Protein AF-A0A7K4C754-F1 (afdb_monomer_lite)

Structure (mmCIF, N/CA/C/O backbone):
data_AF-A0A7K4C754-F1
#
_entry.id   AF-A0A7K4C754-F1
#
loop_
_atom_site.group_PDB
_atom_site.id
_atom_site.type_symbol
_atom_site.label_atom_id
_atom_site.label_alt_id
_atom_site.label_comp_id
_atom_site.label_asym_id
_atom_site.label_entity_id
_atom_site.label_seq_id
_atom_site.pdbx_PDB_ins_code
_atom_site.Cartn_x
_atom_site.Cartn_y
_atom_site.Cartn_z
_atom_site.occupancy
_atom_site.B_iso_or_equiv
_atom_site.auth_seq_id
_atom_site.auth_comp_id
_atom_site.auth_asym_id
_atom_site.auth_atom_id
_atom_site.pdbx_PDB_model_num
ATOM 1 N N . MET A 1 1 ? -71.869 -34.521 64.473 1.00 55.03 1 MET A N 1
ATOM 2 C CA . MET A 1 1 ? -71.082 -33.374 65.001 1.00 55.03 1 MET A CA 1
ATOM 3 C C . MET A 1 1 ? -69.551 -33.521 64.913 1.00 55.03 1 MET A C 1
ATOM 5 O O . MET A 1 1 ? -68.883 -32.498 64.989 1.00 55.03 1 MET A O 1
ATOM 9 N N . SER A 1 2 ? -68.954 -34.712 64.723 1.00 57.62 2 SER A N 1
ATOM 10 C CA . SER A 1 2 ? -67.478 -34.865 64.730 1.00 57.62 2 SER A CA 1
ATOM 11 C C . SER A 1 2 ? -66.763 -34.475 63.423 1.00 57.62 2 SER A C 1
ATOM 13 O O . SER A 1 2 ? -65.647 -33.967 63.480 1.00 57.62 2 SER A O 1
ATOM 15 N N . LYS A 1 3 ? -67.397 -34.639 62.249 1.00 53.50 3 LYS A N 1
ATOM 16 C CA . LYS A 1 3 ? -66.796 -34.276 60.947 1.00 53.50 3 LYS A CA 1
ATOM 17 C C . LYS A 1 3 ? -66.689 -32.757 60.724 1.00 53.50 3 LYS A C 1
ATOM 19 O O . LYS A 1 3 ? -65.664 -32.298 60.233 1.00 53.50 3 LYS A O 1
ATOM 24 N N . LEU A 1 4 ? -67.678 -31.976 61.177 1.00 52.56 4 LEU A N 1
ATOM 25 C CA . LEU A 1 4 ? -67.656 -30.506 61.071 1.00 52.56 4 LEU A CA 1
ATOM 26 C C . LEU A 1 4 ? -66.527 -29.871 61.904 1.00 52.56 4 LEU A C 1
ATOM 28 O O . LEU A 1 4 ? -65.855 -28.965 61.428 1.00 52.56 4 LEU A O 1
ATOM 32 N N . LYS A 1 5 ? -66.262 -30.390 63.114 1.00 55.06 5 LYS A N 1
ATOM 33 C CA . LYS A 1 5 ? -65.178 -29.899 63.990 1.00 55.06 5 LYS A CA 1
ATOM 34 C C . LYS A 1 5 ? -63.772 -30.184 63.446 1.00 55.06 5 LYS A C 1
ATOM 36 O O . LYS A 1 5 ? -62.825 -29.497 63.819 1.00 55.06 5 LYS A O 1
ATOM 41 N N . LYS A 1 6 ? -63.622 -31.215 62.607 1.00 56.03 6 LYS A N 1
ATOM 42 C CA . LYS A 1 6 ? -62.335 -31.572 61.993 1.00 56.03 6 LYS A CA 1
ATOM 43 C C . LYS A 1 6 ? -62.032 -30.652 60.807 1.00 56.03 6 LYS A C 1
ATOM 45 O O . LYS A 1 6 ? -60.929 -30.128 60.735 1.00 56.03 6 LYS A O 1
ATOM 50 N N . ALA A 1 7 ? -63.036 -30.374 59.970 1.00 56.91 7 ALA A N 1
ATOM 51 C CA . ALA A 1 7 ? -62.920 -29.450 58.840 1.00 56.91 7 ALA A CA 1
ATOM 52 C C . ALA A 1 7 ? -62.602 -28.009 59.280 1.00 56.91 7 ALA A C 1
ATOM 54 O O . ALA A 1 7 ? -61.720 -27.375 58.710 1.00 56.91 7 ALA A O 1
ATOM 55 N N . THR A 1 8 ? -63.242 -27.511 60.345 1.00 57.38 8 THR A N 1
ATOM 56 C CA . THR A 1 8 ? -62.970 -26.158 60.863 1.00 57.38 8 THR A CA 1
ATOM 57 C C . THR A 1 8 ? -61.578 -26.021 61.479 1.00 57.38 8 THR A C 1
ATOM 59 O O . THR A 1 8 ? -60.946 -24.982 61.318 1.00 57.38 8 THR A O 1
ATOM 62 N N . LYS A 1 9 ? -61.050 -27.077 62.117 1.00 60.53 9 LYS A N 1
ATOM 63 C CA . LYS A 1 9 ? -59.659 -27.104 62.599 1.00 60.53 9 LYS A CA 1
ATOM 64 C C . LYS A 1 9 ? -58.649 -27.081 61.453 1.00 60.53 9 LYS A C 1
ATOM 66 O O . LYS A 1 9 ? -57.662 -26.364 61.548 1.00 60.53 9 LYS A O 1
ATOM 71 N N . THR A 1 10 ? -58.884 -27.838 60.383 1.00 67.94 10 THR A N 1
ATOM 72 C CA . THR A 1 10 ? -57.980 -27.865 59.223 1.00 67.94 10 THR A CA 1
ATOM 73 C C . THR A 1 10 ? -57.952 -26.517 58.500 1.00 67.94 10 THR A C 1
ATOM 75 O O . THR A 1 10 ? -56.875 -26.029 58.180 1.00 67.94 10 THR A O 1
ATOM 78 N N . ILE A 1 11 ? -59.109 -25.870 58.329 1.00 68.19 11 ILE A N 1
ATOM 79 C CA . ILE A 1 11 ? -59.207 -24.525 57.740 1.00 68.19 11 ILE A CA 1
ATOM 80 C C . ILE A 1 11 ? -58.485 -23.486 58.612 1.00 68.19 11 ILE A C 1
ATOM 82 O O . ILE A 1 11 ? -57.731 -22.670 58.093 1.00 68.19 11 ILE A O 1
ATOM 86 N N . PHE A 1 12 ? -58.642 -23.553 59.938 1.00 75.25 12 PHE A N 1
ATOM 87 C CA . PHE A 1 12 ? -57.949 -22.656 60.866 1.00 75.25 12 PHE A CA 1
ATOM 88 C C . PHE A 1 12 ? -56.419 -22.779 60.778 1.00 75.25 12 PHE A C 1
ATOM 90 O O . PHE A 1 12 ? -55.727 -21.766 60.748 1.00 75.25 12 PHE A O 1
ATOM 97 N N . TRP A 1 13 ? -55.884 -24.000 60.674 1.00 73.25 13 TRP A N 1
ATOM 98 C CA . TRP A 1 13 ? -54.442 -24.216 60.504 1.00 73.25 13 TRP A CA 1
ATOM 99 C C . TRP A 1 13 ? -53.917 -23.718 59.154 1.00 73.25 13 TRP A C 1
ATOM 101 O O . TRP A 1 13 ? -52.816 -23.183 59.107 1.00 73.25 13 TRP A O 1
ATOM 111 N N . ILE A 1 14 ? -54.705 -23.823 58.080 1.00 76.19 14 ILE A N 1
ATOM 112 C CA . ILE A 1 14 ? -54.337 -23.263 56.771 1.00 76.19 14 ILE A CA 1
ATOM 113 C C . ILE A 1 14 ? -54.244 -21.734 56.851 1.00 76.19 14 ILE A C 1
ATOM 115 O O . ILE A 1 14 ? -53.234 -21.169 56.442 1.00 76.19 14 ILE A O 1
ATOM 119 N N . PHE A 1 15 ? -55.236 -21.062 57.444 1.00 75.31 15 PHE A N 1
ATOM 120 C CA . PHE A 1 15 ? -55.184 -19.607 57.632 1.00 75.31 15 PHE A CA 1
ATOM 121 C C . PHE A 1 15 ? -54.065 -19.170 58.586 1.00 75.31 15 PHE A C 1
ATOM 123 O O . PHE A 1 15 ? -53.442 -18.140 58.347 1.00 75.31 15 PHE A O 1
ATOM 130 N N . ALA A 1 16 ? -53.759 -19.958 59.621 1.00 77.75 16 ALA A N 1
ATOM 131 C CA . ALA A 1 16 ? -52.632 -19.689 60.513 1.00 77.75 16 ALA A CA 1
ATOM 132 C C . ALA A 1 16 ? -51.279 -19.813 59.790 1.00 77.75 16 ALA A C 1
ATOM 134 O O . ALA A 1 16 ? -50.416 -18.961 59.971 1.00 77.75 16 ALA A O 1
ATOM 135 N N . ILE A 1 17 ? -51.102 -20.823 58.931 1.00 81.12 17 ILE A N 1
ATOM 136 C CA . ILE A 1 17 ? -49.882 -20.999 58.127 1.00 81.12 17 ILE A CA 1
ATOM 137 C C . ILE A 1 17 ? -49.744 -19.879 57.091 1.00 81.12 17 ILE A C 1
ATOM 139 O O . ILE A 1 17 ? -48.662 -19.316 56.956 1.00 81.12 17 ILE A O 1
ATOM 143 N N . ILE A 1 18 ? -50.832 -19.508 56.406 1.00 80.81 18 ILE A N 1
ATOM 144 C CA . ILE A 1 18 ? -50.838 -18.374 55.467 1.00 80.81 18 ILE A CA 1
ATOM 145 C C . ILE A 1 18 ? -50.506 -17.071 56.204 1.00 80.81 18 ILE A C 1
ATOM 147 O O . ILE A 1 18 ? -49.701 -16.289 55.713 1.00 80.81 18 ILE A O 1
ATOM 151 N N . GLY A 1 19 ? -51.064 -16.859 57.399 1.00 80.62 19 GLY A N 1
ATOM 152 C CA . GLY A 1 19 ? -50.760 -15.696 58.233 1.00 80.62 19 GLY A CA 1
ATOM 153 C C . GLY A 1 19 ? -49.299 -15.647 58.684 1.00 80.62 19 GLY A C 1
ATOM 154 O O . GLY A 1 19 ? -48.695 -14.581 58.648 1.00 80.62 19 GLY A O 1
ATOM 155 N N . ILE A 1 20 ? -48.706 -16.789 59.047 1.00 83.38 20 ILE A N 1
ATOM 156 C CA . ILE A 1 20 ? -47.282 -16.890 59.408 1.00 83.38 20 ILE A CA 1
ATOM 157 C C . ILE A 1 20 ? -46.388 -16.641 58.191 1.00 83.38 20 ILE A C 1
ATOM 159 O O . ILE A 1 20 ? -45.423 -15.896 58.304 1.00 83.38 20 ILE A O 1
ATOM 163 N N . LEU A 1 21 ? -46.708 -17.213 57.027 1.00 78.94 21 LEU A N 1
ATOM 164 C CA . LEU A 1 21 ? -45.958 -16.976 55.790 1.00 78.94 21 LEU A CA 1
ATOM 165 C C . LEU A 1 21 ? -46.051 -15.513 55.347 1.00 78.94 21 LEU A C 1
ATOM 167 O O . LEU A 1 21 ? -45.039 -14.926 54.980 1.00 78.94 21 LEU A O 1
ATOM 171 N N . PHE A 1 22 ? -47.234 -14.905 55.443 1.00 76.75 22 PHE A N 1
ATOM 172 C CA . PHE A 1 22 ? -47.427 -13.487 55.150 1.00 76.75 22 PHE A CA 1
ATOM 173 C C . PHE A 1 22 ? -46.664 -12.602 56.141 1.00 76.75 22 PHE A C 1
ATOM 175 O O . PHE A 1 22 ? -46.003 -11.656 55.732 1.00 76.75 22 PHE A O 1
ATOM 182 N N . PHE A 1 23 ? -46.683 -12.934 57.433 1.00 78.62 23 PHE A N 1
ATOM 183 C CA . PHE A 1 23 ? -45.916 -12.215 58.448 1.00 78.62 23 PHE A CA 1
ATOM 184 C C . PHE A 1 23 ? -44.405 -12.360 58.233 1.00 78.62 23 PHE A C 1
ATOM 186 O O . PHE A 1 23 ? -43.701 -11.363 58.285 1.00 78.62 23 PHE A O 1
ATOM 193 N N . LEU A 1 24 ? -43.903 -13.559 57.922 1.00 75.69 24 LEU A N 1
ATOM 194 C CA . LEU A 1 24 ? -42.493 -13.784 57.590 1.00 75.69 24 LEU A CA 1
ATOM 195 C C . LEU A 1 24 ? -42.078 -13.043 56.316 1.00 75.69 24 LEU A C 1
ATOM 197 O O . LEU A 1 24 ? -40.981 -12.502 56.274 1.00 75.69 24 LEU A O 1
ATOM 201 N N . MET A 1 25 ? -42.954 -12.965 55.313 1.00 68.56 25 MET A N 1
ATOM 202 C CA . MET A 1 25 ? -42.730 -12.179 54.101 1.00 68.56 25 MET A CA 1
ATOM 203 C C . MET A 1 25 ? -42.680 -10.676 54.414 1.00 68.56 25 MET A C 1
ATOM 205 O O . MET A 1 25 ? -41.740 -10.003 54.013 1.00 68.56 25 MET A O 1
ATOM 209 N N . VAL A 1 26 ? -43.636 -10.149 55.184 1.00 69.50 26 VAL A N 1
ATOM 210 C CA . VAL A 1 26 ? -43.648 -8.737 55.615 1.00 69.50 26 VAL A CA 1
ATOM 211 C C . VAL A 1 26 ? -42.426 -8.408 56.475 1.00 69.50 26 VAL A C 1
ATOM 213 O O . VAL A 1 26 ? -41.828 -7.354 56.306 1.00 69.50 26 VAL A O 1
ATOM 216 N N . VAL A 1 27 ? -42.022 -9.316 57.364 1.00 67.62 27 VAL A N 1
ATOM 217 C CA . VAL A 1 27 ? -40.820 -9.177 58.194 1.00 67.62 27 VAL A CA 1
ATOM 218 C C . VAL A 1 27 ? -39.551 -9.254 57.341 1.00 67.62 27 VAL A C 1
ATOM 220 O O . VAL A 1 27 ? -38.641 -8.470 57.569 1.00 67.62 27 VAL A O 1
ATOM 223 N N . TYR A 1 28 ? -39.494 -10.114 56.323 1.00 64.88 28 TYR A N 1
ATOM 224 C CA . TYR A 1 28 ? -38.389 -10.160 55.361 1.00 64.88 28 TYR A CA 1
ATOM 225 C C . TYR A 1 28 ? -38.248 -8.829 54.603 1.00 64.88 28 TYR A C 1
ATOM 227 O O . TYR A 1 28 ? -37.175 -8.239 54.634 1.00 64.88 28 TYR A O 1
ATOM 235 N N . PHE A 1 29 ? -39.339 -8.294 54.042 1.00 55.69 29 PHE A N 1
ATOM 236 C CA . PHE A 1 29 ? -39.341 -6.986 53.365 1.00 55.69 29 PHE A CA 1
ATOM 237 C C . PHE A 1 29 ? -39.112 -5.790 54.310 1.00 55.69 29 PHE A C 1
ATOM 239 O O . PHE A 1 29 ? -38.686 -4.730 53.863 1.00 55.69 29 PHE A O 1
ATOM 246 N N . ALA A 1 30 ? -39.392 -5.930 55.610 1.00 56.12 30 ALA A N 1
ATOM 247 C CA . ALA A 1 30 ? -39.142 -4.889 56.610 1.00 56.12 30 ALA A CA 1
ATOM 248 C C . ALA A 1 30 ? -37.718 -4.928 57.198 1.00 56.12 30 ALA A C 1
ATOM 250 O O . ALA A 1 30 ? -37.241 -3.907 57.688 1.00 56.12 30 ALA A O 1
ATOM 251 N N . ILE A 1 31 ? -37.059 -6.094 57.189 1.00 53.19 31 ILE A N 1
ATOM 252 C CA . ILE A 1 31 ? -35.695 -6.292 57.710 1.00 53.19 31 ILE A CA 1
ATOM 253 C C . ILE A 1 31 ? -34.644 -6.116 56.608 1.00 53.19 31 ILE A C 1
ATOM 255 O O . ILE A 1 31 ? -33.555 -5.626 56.893 1.00 53.19 31 ILE A O 1
ATOM 259 N N . PHE A 1 32 ? -34.973 -6.477 55.368 1.00 53.66 32 PHE A N 1
ATOM 260 C CA . PHE A 1 32 ? -34.144 -6.254 54.188 1.00 53.66 32 PHE A CA 1
ATOM 261 C C . PHE A 1 32 ? -34.842 -5.214 53.304 1.00 53.66 32 PHE A C 1
ATOM 263 O O . PHE A 1 32 ? -35.541 -5.599 52.364 1.00 53.66 32 PHE A O 1
ATOM 270 N N . PRO A 1 33 ? -34.740 -3.903 53.613 1.00 56.12 33 PRO A N 1
ATOM 271 C CA . PRO A 1 33 ? -35.097 -2.896 52.623 1.00 56.12 33 PRO A CA 1
ATOM 272 C C . PRO A 1 33 ? -34.292 -3.199 51.359 1.00 56.12 33 PRO A C 1
ATOM 274 O O . PRO A 1 33 ? -33.137 -3.609 51.467 1.00 56.12 33 PRO A O 1
ATOM 277 N N . ASP A 1 34 ? -34.894 -3.047 50.181 1.00 58.41 34 ASP A N 1
ATOM 278 C CA . ASP A 1 34 ? -34.151 -3.165 48.931 1.00 58.41 34 ASP A CA 1
ATOM 279 C C . ASP A 1 34 ? -32.997 -2.148 48.972 1.00 58.41 34 ASP A C 1
ATOM 281 O O . ASP A 1 34 ? -33.193 -0.947 48.760 1.00 58.41 34 ASP A O 1
ATOM 285 N N . GLU A 1 35 ? -31.797 -2.604 49.329 1.00 81.69 35 GLU A N 1
ATOM 286 C CA . GLU A 1 35 ? -30.611 -1.770 49.275 1.00 81.69 35 GLU A CA 1
ATOM 287 C C . GLU A 1 35 ? -30.286 -1.602 47.796 1.00 81.69 35 GLU A C 1
ATOM 289 O O . GLU A 1 35 ? -29.951 -2.551 47.081 1.00 81.69 35 GLU A O 1
ATOM 294 N N . TYR A 1 36 ? -30.486 -0.378 47.323 1.00 88.88 36 TYR A N 1
ATOM 295 C CA . TYR A 1 36 ? -30.141 0.026 45.976 1.00 88.88 36 TYR A CA 1
ATOM 296 C C . TYR A 1 36 ? -28.836 0.798 46.016 1.00 88.88 36 TYR A C 1
ATOM 298 O O . TYR A 1 36 ? -28.643 1.673 46.859 1.00 88.88 36 TYR A O 1
ATOM 306 N N . PHE A 1 37 ? -27.989 0.522 45.040 1.00 93.88 37 PHE A N 1
ATOM 307 C CA . PHE A 1 37 ? -26.832 1.336 44.732 1.00 93.88 37 PHE A CA 1
ATOM 308 C C . PHE A 1 37 ? -27.150 2.222 43.525 1.00 93.88 37 PHE A C 1
ATOM 310 O O . PHE A 1 37 ? -27.770 1.766 42.557 1.00 93.88 37 PHE A O 1
ATOM 317 N N . GLN A 1 38 ? -26.764 3.495 43.592 1.00 96.56 38 GLN A N 1
ATOM 318 C CA . GLN A 1 38 ? -27.009 4.468 42.532 1.00 96.56 38 GLN A CA 1
ATOM 319 C C . GLN A 1 38 ? -25.740 4.705 41.709 1.00 96.56 38 GLN A C 1
ATOM 321 O O . GLN A 1 38 ? -24.804 5.362 42.164 1.00 96.56 38 GLN A O 1
ATOM 326 N N . PHE A 1 39 ? -25.749 4.219 40.472 1.00 97.81 39 PHE A N 1
ATOM 327 C CA . PHE A 1 39 ? -24.776 4.595 39.454 1.00 97.81 39 PHE A CA 1
ATOM 328 C C . PHE A 1 39 ? -25.107 5.995 38.934 1.00 97.81 39 PHE A C 1
ATOM 330 O O . PHE A 1 39 ? -26.275 6.279 38.643 1.00 97.81 39 PHE A O 1
ATOM 337 N N . LYS A 1 40 ? -24.094 6.855 38.815 1.00 98.00 40 LYS A N 1
ATOM 338 C CA . LYS A 1 40 ? -24.163 8.145 38.120 1.00 98.00 40 LYS A CA 1
ATOM 339 C C . LYS A 1 40 ? -23.134 8.151 36.993 1.00 98.00 40 LYS A C 1
ATOM 341 O O . LYS A 1 40 ? -22.003 7.753 37.236 1.00 98.00 40 LYS A O 1
ATOM 346 N N . PHE A 1 41 ? -23.513 8.611 35.811 1.00 97.88 41 PHE A N 1
ATOM 347 C CA . PHE A 1 41 ? -22.643 8.757 34.651 1.00 97.88 41 PHE A CA 1
ATOM 348 C C . PHE A 1 41 ? -22.716 10.194 34.145 1.00 97.88 41 PHE A C 1
ATOM 350 O O . PHE A 1 41 ? -23.813 10.690 33.860 1.00 97.88 41 PHE A O 1
ATOM 357 N N . SER A 1 42 ? -21.573 10.867 34.057 1.00 96.50 42 SER A N 1
ATOM 358 C CA . SER A 1 42 ? -21.510 12.284 33.692 1.00 96.50 42 SER A CA 1
ATOM 359 C C . SER A 1 42 ? -20.273 12.637 32.863 1.00 96.50 42 SER A C 1
ATOM 361 O O . SER A 1 42 ? -19.240 11.969 32.933 1.00 96.50 42 SER A O 1
ATOM 363 N N . SER A 1 43 ? -20.387 13.687 32.048 1.00 93.88 43 SER A N 1
ATOM 364 C CA . SER A 1 43 ? -19.254 14.259 31.314 1.00 93.88 43 SER A CA 1
ATOM 365 C C . SER A 1 43 ? -18.311 15.007 32.259 1.00 93.88 43 SER A C 1
ATOM 367 O O . SER A 1 43 ? -18.754 15.740 33.148 1.00 93.88 43 SER A O 1
ATOM 369 N N . THR A 1 44 ? -17.002 14.873 32.041 1.00 94.25 44 THR A N 1
ATOM 370 C CA . THR A 1 44 ? -15.985 15.610 32.812 1.00 94.25 44 THR A CA 1
ATOM 371 C C . THR A 1 44 ? -15.996 17.123 32.581 1.00 94.25 44 THR A C 1
ATOM 373 O O . THR A 1 44 ? -15.529 17.879 33.433 1.00 94.25 44 THR A O 1
ATOM 376 N N . GLU A 1 45 ? -16.502 17.576 31.438 1.00 91.38 45 GLU A N 1
ATOM 377 C CA . GLU A 1 45 ? -16.379 18.948 30.955 1.00 91.38 45 GLU A CA 1
ATOM 378 C C . GLU A 1 45 ? -17.475 19.861 31.501 1.00 91.38 45 GLU A C 1
ATOM 380 O O . GLU A 1 45 ? -17.196 20.986 31.922 1.00 91.38 45 GLU A O 1
ATOM 385 N N . ASP A 1 46 ? -18.720 19.386 31.495 1.00 90.25 46 ASP A N 1
ATOM 386 C CA . ASP A 1 46 ? -19.891 20.174 31.884 1.00 90.25 46 ASP A CA 1
ATOM 387 C C . ASP A 1 46 ? -20.810 19.463 32.893 1.00 90.25 46 ASP A C 1
ATOM 389 O O . ASP A 1 46 ? -21.808 20.043 33.330 1.00 90.25 46 ASP A O 1
ATOM 393 N N . GLY A 1 47 ? -20.469 18.235 33.301 1.00 91.81 47 GLY A N 1
ATOM 394 C CA . GLY A 1 47 ? -21.284 17.425 34.206 1.00 91.81 47 GLY A CA 1
ATOM 395 C C . GLY A 1 47 ? -22.594 16.946 33.580 1.00 91.81 47 GLY A C 1
ATOM 396 O O . GLY A 1 47 ? -23.492 16.516 34.310 1.00 91.81 47 GLY A O 1
ATOM 397 N N . SER A 1 48 ? -22.743 17.047 32.255 1.00 93.56 48 SER A N 1
ATOM 398 C CA . SER A 1 48 ? -23.943 16.589 31.564 1.00 93.56 48 SER A CA 1
ATOM 399 C C . SER A 1 48 ? -24.146 15.081 31.763 1.00 93.56 48 SER A C 1
ATOM 401 O O . SER A 1 48 ? -23.179 14.318 31.802 1.00 93.56 48 SER A O 1
ATOM 403 N N . PRO A 1 49 ? -25.398 14.627 31.941 1.00 96.06 49 PRO A N 1
ATOM 404 C CA . PRO A 1 49 ? -25.692 13.222 32.184 1.00 96.06 49 PRO A CA 1
ATOM 405 C C . PRO A 1 49 ? -25.455 12.370 30.933 1.00 96.06 49 PRO A C 1
ATOM 407 O O . PRO A 1 49 ? -25.990 12.675 29.865 1.00 96.06 49 PRO A O 1
ATOM 410 N N . ILE A 1 50 ? -24.757 11.245 31.087 1.00 95.88 50 ILE A N 1
ATOM 411 C CA . ILE A 1 50 ? -24.550 10.274 30.005 1.00 95.88 50 ILE A CA 1
ATOM 412 C C . ILE A 1 50 ? -25.601 9.178 30.136 1.00 95.88 50 ILE A C 1
ATOM 414 O O . ILE A 1 50 ? -25.671 8.515 31.171 1.00 95.88 50 ILE A O 1
ATOM 418 N N . ASN A 1 51 ? -26.429 8.989 29.103 1.00 96.56 51 ASN A N 1
ATOM 419 C CA . ASN A 1 51 ? -27.450 7.946 29.115 1.00 96.56 51 ASN A CA 1
ATOM 420 C C . ASN A 1 51 ? -27.078 6.745 28.234 1.00 96.56 51 ASN A C 1
ATOM 422 O O . ASN A 1 51 ? -26.560 6.921 27.135 1.00 96.56 51 ASN A O 1
ATOM 426 N N . GLY A 1 52 ? -27.401 5.542 28.704 1.00 96.75 52 GLY A N 1
ATOM 427 C CA . GLY A 1 52 ? -27.171 4.281 28.021 1.00 96.75 52 GLY A CA 1
ATOM 428 C C . GLY A 1 52 ? -27.656 3.066 28.816 1.00 96.75 52 GLY A C 1
ATOM 429 O O . GLY A 1 52 ? -28.214 3.177 29.914 1.00 96.75 52 GLY A O 1
ATOM 430 N N . GLU A 1 53 ? -27.430 1.891 28.248 1.00 98.31 53 GLU A N 1
ATOM 431 C CA . GLU A 1 53 ? -27.595 0.601 28.903 1.00 98.31 53 GLU A CA 1
ATOM 432 C C . GLU A 1 53 ? -26.346 0.261 29.718 1.00 98.31 53 GLU A C 1
ATOM 434 O O . GLU A 1 53 ? -25.219 0.413 29.247 1.00 98.31 53 GLU A O 1
ATOM 439 N N . VAL A 1 54 ? -26.546 -0.214 30.945 1.00 98.12 54 VAL A N 1
ATOM 440 C CA . VAL A 1 54 ? -25.467 -0.541 31.878 1.00 98.12 54 VAL A CA 1
ATOM 441 C C . VAL A 1 54 ? -25.371 -2.047 32.041 1.00 98.12 54 VAL A C 1
ATOM 443 O O . VAL A 1 54 ? -26.357 -2.714 32.372 1.00 98.12 54 VAL A O 1
ATOM 446 N N . TYR A 1 55 ? -24.159 -2.562 31.892 1.00 98.00 55 TYR A N 1
ATOM 447 C CA . TYR A 1 55 ? -23.818 -3.960 32.094 1.00 98.00 55 TYR A CA 1
ATOM 448 C C . TYR A 1 55 ? -22.708 -4.071 33.136 1.00 98.00 55 TYR A C 1
ATOM 450 O O . TYR A 1 55 ? -21.796 -3.252 33.168 1.00 98.00 55 TYR A O 1
ATOM 458 N N . LEU A 1 56 ? -22.764 -5.096 33.981 1.00 97.44 56 LEU A N 1
ATOM 459 C CA . LEU A 1 56 ? -21.697 -5.424 34.925 1.00 97.44 56 LEU A CA 1
ATOM 460 C C . LEU A 1 56 ? -21.317 -6.886 34.745 1.00 97.44 56 LEU A C 1
ATOM 462 O O . LEU A 1 56 ? -22.168 -7.764 34.892 1.00 97.44 56 LEU A O 1
ATOM 466 N N . ASN A 1 57 ? -20.055 -7.154 34.410 1.00 96.06 57 ASN A N 1
ATOM 467 C CA . ASN A 1 57 ? -19.573 -8.491 34.054 1.00 96.06 57 ASN A CA 1
ATOM 468 C C . ASN A 1 57 ? -20.436 -9.151 32.955 1.00 96.06 57 ASN A C 1
ATOM 470 O O . ASN A 1 57 ? -20.739 -10.343 33.021 1.00 96.06 57 ASN A O 1
ATOM 474 N N . GLY A 1 58 ? -20.902 -8.352 31.986 1.00 95.06 58 GLY A N 1
ATOM 475 C CA . GLY A 1 58 ? -21.803 -8.780 30.908 1.00 95.06 58 GLY A CA 1
ATOM 476 C C . GLY A 1 58 ? -23.280 -8.942 31.298 1.00 95.06 58 GLY A C 1
ATOM 477 O O . GLY A 1 58 ? -24.108 -9.221 30.433 1.00 95.06 58 GLY A O 1
ATOM 478 N N . PHE A 1 59 ? -23.656 -8.752 32.568 1.00 96.19 59 PHE A N 1
ATOM 479 C CA . PHE A 1 59 ? -25.053 -8.819 33.007 1.00 96.19 59 PHE A CA 1
ATOM 480 C C . PHE A 1 59 ? -25.730 -7.453 32.920 1.00 96.19 59 PHE A C 1
ATOM 482 O O . PHE A 1 59 ? -25.276 -6.494 33.541 1.00 96.19 59 PHE A O 1
ATOM 489 N N . TYR A 1 60 ? -26.850 -7.383 32.199 1.00 97.00 60 TYR A N 1
ATOM 490 C CA . TYR A 1 60 ? -27.662 -6.173 32.088 1.00 97.00 60 TYR A CA 1
ATOM 491 C C . TYR A 1 60 ? -28.220 -5.747 33.455 1.00 97.00 60 TYR A C 1
ATOM 493 O O . TYR A 1 60 ? -28.952 -6.504 34.102 1.00 97.00 60 TYR A O 1
ATOM 501 N N . LEU A 1 61 ? -27.891 -4.528 33.883 1.00 96.44 61 LEU A N 1
ATOM 502 C CA . LEU A 1 61 ? -28.367 -3.932 35.134 1.00 96.44 61 LEU A CA 1
ATOM 503 C C . LEU A 1 61 ? -29.555 -2.988 34.926 1.00 96.44 61 LEU A C 1
ATOM 505 O O . LEU A 1 61 ? -30.363 -2.817 35.842 1.00 96.44 61 LEU A O 1
ATOM 509 N N . GLY A 1 62 ? -29.668 -2.374 33.748 1.00 96.88 62 GLY A N 1
ATOM 510 C CA . GLY A 1 62 ? -30.740 -1.441 33.416 1.00 96.88 62 GLY A CA 1
ATOM 511 C C . GLY A 1 62 ? -30.286 -0.312 32.500 1.00 96.88 62 GLY A C 1
ATOM 512 O O . GLY A 1 62 ? -29.134 -0.243 32.088 1.00 96.88 62 GLY A O 1
ATOM 513 N N . GLU A 1 63 ? -31.209 0.595 32.208 1.00 97.75 63 GLU A N 1
ATOM 514 C CA . GLU A 1 63 ? -30.966 1.793 31.407 1.00 97.75 63 GLU A CA 1
ATOM 515 C C . GLU A 1 63 ? -30.937 3.024 32.318 1.00 97.75 63 GLU A C 1
ATOM 517 O O . GLU A 1 63 ? -31.802 3.206 33.187 1.00 97.75 63 GLU A O 1
ATOM 522 N N . THR A 1 64 ? -29.939 3.879 32.140 1.00 97.25 64 THR A N 1
ATOM 523 C CA . THR A 1 64 ? -29.838 5.138 32.881 1.00 97.25 64 THR A CA 1
ATOM 524 C C . THR A 1 64 ? -30.897 6.142 32.424 1.00 97.25 64 THR A C 1
ATOM 526 O O . THR A 1 64 ? -31.239 6.210 31.243 1.00 97.25 64 THR A O 1
ATOM 529 N N . ARG A 1 65 ? -31.354 6.999 33.338 1.00 96.38 65 ARG A N 1
ATOM 530 C CA . ARG A 1 65 ? -32.161 8.187 33.026 1.00 96.38 65 ARG A CA 1
ATOM 531 C C . ARG A 1 65 ? -31.573 9.389 33.736 1.00 96.38 65 ARG A C 1
ATOM 533 O O . ARG A 1 65 ? -31.374 9.321 34.948 1.00 96.38 65 ARG A O 1
ATOM 540 N N . ASP A 1 66 ? -31.324 10.474 33.007 1.00 96.25 66 ASP A N 1
ATOM 541 C CA . ASP A 1 66 ? -30.603 11.636 33.553 1.00 96.25 66 ASP A CA 1
ATOM 542 C C . ASP A 1 66 ? -29.257 11.209 34.179 1.00 96.25 66 ASP A C 1
ATOM 544 O O . ASP A 1 66 ? -28.902 11.607 35.289 1.00 96.25 66 ASP A O 1
ATOM 548 N N . GLY A 1 67 ? -28.553 10.297 33.492 1.00 96.38 67 GLY A N 1
ATOM 549 C CA . GLY A 1 67 ? -27.246 9.783 33.899 1.00 96.38 67 GLY A CA 1
ATOM 550 C C . GLY A 1 67 ? -27.294 8.842 35.095 1.00 96.38 67 GLY A C 1
ATOM 551 O O . GLY A 1 67 ? -26.256 8.512 35.649 1.00 96.38 67 GLY A O 1
ATOM 552 N N . LYS A 1 68 ? -28.481 8.427 35.553 1.00 97.94 68 LYS A N 1
ATOM 553 C CA . LYS A 1 68 ? -28.638 7.676 36.805 1.00 97.94 68 LYS A CA 1
ATOM 554 C C . LYS A 1 68 ? -29.287 6.325 36.580 1.00 97.94 68 LYS A C 1
ATOM 556 O O . LYS A 1 68 ? -30.315 6.235 35.911 1.00 97.94 68 LYS A O 1
ATOM 561 N N . LEU A 1 69 ? -28.753 5.300 37.236 1.00 97.75 69 LEU A N 1
ATOM 562 C CA . LEU A 1 69 ? -29.360 3.973 37.331 1.00 97.75 69 LEU A CA 1
ATOM 563 C C . LEU A 1 69 ? -29.339 3.500 38.786 1.00 97.75 69 LEU A C 1
ATOM 565 O O . LEU A 1 69 ? -28.313 3.567 39.458 1.00 97.75 69 LEU A O 1
ATOM 569 N N . LYS A 1 70 ? -30.473 2.989 39.272 1.00 96.25 70 LYS A N 1
ATOM 570 C CA . LYS A 1 70 ? -30.544 2.276 40.553 1.00 96.25 70 LYS A CA 1
ATOM 571 C C . LYS A 1 70 ? -30.523 0.778 40.293 1.00 96.25 70 LYS A C 1
ATOM 573 O O . LYS A 1 70 ? -31.401 0.283 39.592 1.00 96.25 70 LYS A O 1
ATOM 578 N N . ALA A 1 71 ? -29.578 0.072 40.901 1.00 93.94 71 ALA A N 1
ATOM 579 C CA . ALA A 1 71 ? -29.483 -1.382 40.822 1.00 93.94 71 ALA A CA 1
ATOM 580 C C . ALA A 1 71 ? -29.552 -2.002 42.220 1.00 93.94 71 ALA A C 1
ATOM 582 O O . ALA A 1 71 ? -29.093 -1.406 43.194 1.00 93.94 71 ALA A O 1
ATOM 583 N N . ASN A 1 72 ? -30.139 -3.194 42.322 1.00 91.75 72 ASN A N 1
ATOM 584 C CA . ASN A 1 72 ? -30.189 -3.936 43.579 1.00 91.75 72 ASN A CA 1
ATOM 585 C C . ASN A 1 72 ? -28.773 -4.396 43.958 1.00 91.75 72 ASN A C 1
ATOM 587 O O . ASN A 1 72 ? -28.096 -5.015 43.137 1.00 91.75 72 ASN A O 1
ATOM 591 N N . VAL A 1 73 ? -28.343 -4.123 45.193 1.00 90.38 73 VAL A N 1
ATOM 592 C CA . VAL A 1 73 ? -26.997 -4.458 45.688 1.00 90.38 73 VAL A CA 1
ATOM 593 C C . VAL A 1 73 ? -26.686 -5.957 45.576 1.00 90.38 73 VAL A C 1
ATOM 595 O O . VAL A 1 73 ? -25.538 -6.320 45.332 1.00 90.38 73 VAL A O 1
ATOM 598 N N . LEU A 1 74 ? -27.693 -6.835 45.658 1.00 88.88 74 LEU A N 1
ATOM 599 C CA . LEU A 1 74 ? -27.523 -8.288 45.509 1.00 88.88 74 LEU A CA 1
ATOM 600 C C . LEU A 1 74 ? -27.067 -8.714 44.105 1.00 88.88 74 LEU A C 1
ATOM 602 O O . LEU A 1 74 ? -26.551 -9.819 43.947 1.00 88.88 74 LEU A O 1
ATOM 606 N N . ASN A 1 75 ? -27.243 -7.852 43.101 1.00 87.31 75 ASN A N 1
ATOM 607 C CA . ASN A 1 75 ? -26.815 -8.103 41.726 1.00 87.31 75 ASN A CA 1
ATOM 608 C C . ASN A 1 75 ? -25.407 -7.555 41.439 1.00 87.31 75 ASN A C 1
ATOM 610 O O . ASN A 1 75 ? -24.922 -7.688 40.317 1.00 87.31 75 ASN A O 1
ATOM 614 N N . LEU A 1 76 ? -24.758 -6.910 42.414 1.00 92.75 76 LEU A N 1
ATOM 615 C CA . LEU A 1 76 ? -23.498 -6.207 42.203 1.00 92.75 76 LEU A CA 1
ATOM 616 C C . LEU A 1 76 ? -22.308 -7.036 42.672 1.00 92.75 76 LEU A C 1
ATOM 618 O O . LEU A 1 76 ? -22.263 -7.543 43.790 1.00 92.75 76 LEU A O 1
ATOM 622 N N . THR A 1 77 ? -21.310 -7.137 41.802 1.00 93.06 77 THR A N 1
ATOM 623 C CA . THR A 1 77 ? -20.035 -7.807 42.067 1.00 93.06 77 THR A CA 1
ATOM 624 C C . THR A 1 77 ? -18.902 -6.967 41.499 1.00 93.06 77 THR A C 1
ATOM 626 O O . THR A 1 77 ? -19.108 -6.229 40.544 1.00 93.06 77 THR A O 1
ATOM 629 N N . THR A 1 78 ? -17.706 -7.053 42.083 1.00 96.31 78 THR A N 1
ATOM 630 C CA . THR A 1 78 ? -16.520 -6.401 41.509 1.00 96.31 78 THR A CA 1
ATOM 631 C C . THR A 1 78 ? -16.282 -6.898 40.082 1.00 96.31 78 THR A C 1
ATOM 633 O O . THR A 1 78 ? -16.391 -8.102 39.836 1.00 96.31 78 THR A O 1
ATOM 636 N N . GLY A 1 79 ? -15.919 -6.002 39.166 1.00 95.75 79 GLY A N 1
ATOM 637 C CA . GLY A 1 79 ? -15.544 -6.367 37.803 1.00 95.75 79 GLY A CA 1
ATOM 638 C C . GLY A 1 79 ? -15.777 -5.257 36.785 1.00 95.75 79 GLY A C 1
ATOM 639 O O . GLY A 1 79 ? -15.769 -4.082 37.136 1.00 95.75 79 GLY A O 1
ATOM 640 N N . GLU A 1 80 ? -15.949 -5.633 35.523 1.00 97.69 80 GLU A N 1
ATOM 641 C CA . GLU A 1 80 ? -16.047 -4.684 34.412 1.00 97.69 80 GLU A CA 1
ATOM 642 C C . GLU A 1 80 ? -17.462 -4.108 34.309 1.00 97.69 80 GLU A C 1
ATOM 644 O O . GLU A 1 80 ? -18.435 -4.845 34.126 1.00 97.69 80 GLU A O 1
ATOM 649 N N . LEU A 1 81 ? -17.571 -2.788 34.444 1.00 98.00 81 LEU A N 1
ATOM 650 C CA . LEU A 1 81 ? -18.786 -2.022 34.209 1.00 98.00 81 LEU A CA 1
ATOM 651 C C . LEU A 1 81 ? -18.723 -1.432 32.805 1.00 98.00 81 LEU A C 1
ATOM 653 O O . LEU A 1 81 ? -17.784 -0.707 32.493 1.00 98.00 81 LEU A O 1
ATOM 657 N N . MET A 1 82 ? -19.742 -1.697 32.000 1.00 98.00 82 MET A N 1
ATOM 658 C CA . MET A 1 82 ? -19.876 -1.166 30.651 1.00 98.00 82 MET A CA 1
ATOM 659 C C . MET A 1 82 ? -21.125 -0.289 30.565 1.00 98.00 82 MET A C 1
ATOM 661 O O . MET A 1 82 ? -22.200 -0.692 31.018 1.00 98.00 82 MET A O 1
ATOM 665 N N . LEU A 1 83 ? -20.990 0.894 29.971 1.00 98.06 83 LEU A N 1
ATOM 666 C CA . LEU A 1 83 ? -22.103 1.738 29.541 1.00 98.06 83 LEU A CA 1
ATOM 667 C C . LEU A 1 83 ? -22.101 1.783 28.015 1.00 98.06 83 LEU A C 1
ATOM 669 O O . LEU A 1 83 ? -21.112 2.206 27.421 1.00 98.06 83 LEU A O 1
ATOM 673 N N . THR A 1 84 ? -23.207 1.394 27.391 1.00 97.44 84 THR A N 1
ATOM 674 C CA . THR A 1 84 ? -23.380 1.500 25.937 1.00 97.44 84 THR A CA 1
ATOM 675 C C . THR A 1 84 ? -24.544 2.412 25.583 1.00 97.44 84 THR A C 1
ATOM 677 O O . THR A 1 84 ? -25.560 2.444 26.276 1.00 97.44 84 THR A O 1
ATOM 680 N N . GLY A 1 85 ? -24.403 3.185 24.515 1.00 95.31 85 GLY A N 1
ATOM 681 C CA . GLY A 1 85 ? -25.416 4.135 24.078 1.00 95.31 85 GLY A CA 1
ATOM 682 C C . GLY A 1 85 ? -25.109 4.680 22.694 1.00 95.31 85 GLY A C 1
ATOM 683 O O . GLY A 1 85 ? -24.332 4.092 21.949 1.00 95.31 85 GLY A O 1
ATOM 684 N N . PHE A 1 86 ? -25.724 5.811 22.351 1.00 91.56 86 PHE A N 1
ATOM 685 C CA . PHE A 1 86 ? -25.478 6.500 21.087 1.00 91.56 86 PHE A CA 1
ATOM 686 C C . PHE A 1 86 ? -25.030 7.937 21.333 1.00 91.56 86 PHE A C 1
ATOM 688 O O . PHE A 1 86 ? -25.701 8.680 22.052 1.00 91.56 86 PHE A O 1
ATOM 695 N N . GLN A 1 87 ? -23.954 8.347 20.670 1.00 86.50 87 GLN A N 1
ATOM 696 C CA . GLN A 1 87 ? -23.501 9.731 20.609 1.00 86.50 87 GLN A CA 1
ATOM 697 C C . GLN A 1 87 ? -23.443 10.178 19.156 1.00 86.50 87 GLN A C 1
ATOM 699 O O . GLN A 1 87 ? -22.818 9.535 18.322 1.00 86.50 87 GLN A O 1
ATOM 704 N N . GLU A 1 88 ? -24.177 11.247 18.837 1.00 85.88 88 GLU A N 1
ATOM 705 C CA . GLU A 1 88 ? -24.292 11.774 17.466 1.00 85.88 88 GLU A CA 1
ATOM 706 C C . GLU A 1 88 ? -24.692 10.709 16.418 1.00 85.88 88 GLU A C 1
ATOM 708 O O . GLU A 1 88 ? -24.366 10.808 15.240 1.00 85.88 88 GLU A O 1
ATOM 713 N N . GLY A 1 89 ? -25.442 9.685 16.844 1.00 86.62 89 GLY A N 1
ATOM 714 C CA . GLY A 1 89 ? -25.884 8.575 15.994 1.00 86.62 89 GLY A CA 1
ATOM 715 C C . GLY A 1 89 ? -24.906 7.399 15.900 1.00 86.62 89 GLY A C 1
ATOM 716 O O . GLY A 1 89 ? -25.281 6.373 15.335 1.00 86.62 89 GLY A O 1
ATOM 717 N N . LYS A 1 90 ? -23.711 7.500 16.491 1.00 88.31 90 LYS A N 1
ATOM 718 C CA . LYS A 1 90 ? -22.737 6.407 16.579 1.00 88.31 90 LYS A CA 1
ATOM 719 C C . LYS A 1 90 ? -22.883 5.643 17.895 1.00 88.31 90 LYS A C 1
ATOM 721 O O . LYS A 1 90 ? -23.033 6.291 18.934 1.00 88.31 90 LYS A O 1
ATOM 726 N N . PRO A 1 91 ? -22.865 4.301 17.879 1.00 92.31 91 PRO A N 1
ATOM 727 C CA . PRO A 1 91 ? -22.832 3.533 19.113 1.00 92.31 91 PRO A CA 1
ATOM 728 C C . PRO A 1 91 ? -21.508 3.788 19.847 1.00 92.31 91 PRO A C 1
ATOM 730 O O . PRO A 1 91 ? -20.466 3.891 19.206 1.00 92.31 91 PRO A O 1
ATOM 733 N N . PHE A 1 92 ? -21.550 3.882 21.173 1.00 94.00 92 PHE A N 1
ATOM 734 C CA . PHE A 1 92 ? -20.358 3.917 22.022 1.00 94.00 92 PHE A CA 1
ATOM 735 C C . PHE A 1 92 ? -20.409 2.789 23.051 1.00 94.00 92 PHE A C 1
ATOM 737 O O . PHE A 1 92 ? -21.491 2.371 23.476 1.00 94.00 92 PHE A O 1
ATOM 744 N N . GLU A 1 93 ? -19.236 2.349 23.495 1.00 95.12 93 GLU A N 1
ATOM 745 C CA . GLU A 1 93 ? -19.051 1.459 24.640 1.00 95.12 93 GLU A CA 1
ATOM 746 C C . GLU A 1 93 ? -17.963 2.054 25.538 1.00 95.12 93 GLU A C 1
ATOM 748 O O . GLU A 1 93 ? -16.828 2.256 25.112 1.00 95.12 93 GLU A O 1
ATOM 753 N N . LEU A 1 94 ? -18.325 2.383 26.777 1.00 96.56 94 LEU A N 1
ATOM 754 C CA . LEU A 1 94 ? -17.416 2.926 27.782 1.00 96.56 94 LEU A CA 1
ATOM 755 C C . LEU A 1 94 ? -17.249 1.929 28.920 1.00 96.56 94 LEU A C 1
ATOM 757 O O . LEU A 1 94 ? -18.232 1.336 29.367 1.00 96.56 94 LEU A O 1
ATOM 761 N N . TYR A 1 95 ? -16.021 1.792 29.415 1.00 96.50 95 TYR A N 1
ATOM 762 C CA . TYR A 1 95 ? -15.655 0.775 30.394 1.00 96.50 95 TYR A CA 1
ATOM 763 C C . TYR A 1 95 ? -15.031 1.385 31.649 1.00 96.50 95 TYR A C 1
ATOM 765 O O . TYR A 1 95 ? -14.175 2.265 31.574 1.00 96.50 95 TYR A O 1
ATOM 773 N N . TRP A 1 96 ? -15.407 0.855 32.813 1.00 97.31 96 TRP A N 1
ATOM 774 C CA . TRP A 1 96 ? -14.789 1.165 34.102 1.00 97.31 96 TRP A CA 1
ATOM 775 C C . TRP A 1 96 ? -14.581 -0.103 34.930 1.00 97.31 96 TRP A C 1
ATOM 777 O O . TRP A 1 96 ? -15.332 -1.072 34.840 1.00 97.31 96 TRP A O 1
ATOM 787 N N . ASP A 1 97 ? -13.587 -0.069 35.813 1.00 96.69 97 ASP A N 1
ATOM 788 C CA . ASP A 1 97 ? -13.375 -1.105 36.824 1.00 96.69 97 ASP A CA 1
ATOM 789 C C . ASP A 1 97 ? -14.237 -0.803 38.061 1.00 96.69 97 ASP A C 1
ATOM 791 O O . ASP A 1 97 ? -13.958 0.112 38.843 1.00 96.69 97 ASP A O 1
ATOM 795 N N . PHE A 1 98 ? -15.315 -1.563 38.239 1.00 96.62 98 PHE A N 1
ATOM 796 C CA . PHE A 1 98 ? -16.217 -1.433 39.374 1.00 96.62 98 PHE A CA 1
ATOM 797 C C . PHE A 1 98 ? -15.684 -2.200 40.583 1.00 96.62 98 PHE A C 1
ATOM 799 O O . PHE A 1 98 ? -15.636 -3.431 40.598 1.00 96.62 98 PHE A O 1
ATOM 806 N N . LYS A 1 99 ? -15.337 -1.477 41.652 1.00 94.19 99 LYS A N 1
ATOM 807 C CA . LYS A 1 99 ? -14.897 -2.062 42.927 1.00 94.19 99 LYS A CA 1
ATOM 808 C C . LYS A 1 99 ? -16.061 -2.192 43.897 1.00 94.19 99 LYS A C 1
ATOM 810 O O . LYS A 1 99 ? -16.583 -1.183 44.349 1.00 94.19 99 LYS A O 1
ATOM 815 N N . GLY A 1 100 ? -16.398 -3.409 44.328 1.00 87.75 100 GLY A N 1
ATOM 816 C CA . GLY A 1 100 ? -17.487 -3.652 45.287 1.00 87.75 100 GLY A CA 1
ATOM 817 C C . GLY A 1 100 ? -17.362 -2.896 46.621 1.00 87.75 100 GLY A C 1
ATOM 818 O O . GLY A 1 100 ? -18.362 -2.685 47.299 1.00 87.75 100 GLY A O 1
ATOM 819 N N . GLU A 1 101 ? -16.169 -2.415 46.981 1.00 90.31 101 GLU A N 1
ATOM 820 C CA . GLU A 1 101 ? -15.953 -1.532 48.137 1.00 90.31 101 GLU A CA 1
ATOM 821 C C . GLU A 1 101 ? -16.775 -0.240 48.065 1.00 90.31 101 GLU A C 1
ATOM 823 O O . GLU A 1 101 ? -17.164 0.290 49.106 1.00 90.31 101 GLU A O 1
ATOM 828 N N . VAL A 1 102 ? -17.084 0.262 46.862 1.00 88.38 102 VAL A N 1
ATOM 829 C CA . VAL A 1 102 ? -17.843 1.511 46.715 1.00 88.38 102 VAL A CA 1
ATOM 830 C C . VAL A 1 102 ? -19.317 1.355 47.097 1.00 88.38 102 VAL A C 1
ATOM 832 O O . VAL A 1 102 ? -19.977 2.348 47.396 1.00 88.38 102 VAL A O 1
ATOM 835 N N . ILE A 1 103 ? -19.827 0.117 47.156 1.00 87.94 103 ILE A N 1
ATOM 836 C CA . ILE A 1 103 ? -21.228 -0.189 47.481 1.00 87.94 103 ILE A CA 1
ATOM 837 C C . ILE A 1 103 ? -21.616 0.385 48.849 1.00 87.94 103 ILE A C 1
ATOM 839 O O . ILE A 1 103 ? -22.723 0.896 49.006 1.00 87.94 103 ILE A O 1
ATOM 843 N N . GLN A 1 104 ? -20.695 0.386 49.821 1.00 86.12 104 GLN A N 1
ATOM 844 C CA . GLN A 1 104 ? -20.947 0.904 51.173 1.00 86.12 104 GLN A CA 1
ATOM 845 C C . GLN A 1 104 ? -21.277 2.407 51.212 1.00 86.12 104 GLN A C 1
ATOM 847 O O . GLN A 1 104 ? -21.826 2.887 52.202 1.00 86.12 104 GLN A O 1
ATOM 852 N N . TYR A 1 105 ? -20.937 3.153 50.155 1.00 88.25 105 TYR A N 1
ATOM 853 C CA . TYR A 1 105 ? -21.240 4.581 50.037 1.00 88.25 105 TYR A CA 1
ATOM 854 C C . TYR A 1 105 ? -22.616 4.848 49.409 1.00 88.25 105 TYR A C 1
ATOM 856 O O . TYR A 1 105 ? -23.064 5.992 49.392 1.00 88.25 105 TYR A O 1
ATOM 864 N N . GLY A 1 106 ? -23.302 3.814 48.907 1.00 90.31 106 GLY A N 1
ATOM 865 C CA . GLY A 1 106 ? -24.654 3.888 48.341 1.00 90.31 106 GLY A CA 1
ATOM 866 C C . GLY A 1 106 ? -24.744 4.495 46.935 1.00 90.31 106 GLY A C 1
ATOM 867 O O . GLY A 1 106 ? -25.713 4.237 46.220 1.00 90.31 106 GLY A O 1
ATOM 868 N N . GLU A 1 107 ? -23.742 5.255 46.500 1.00 94.81 107 GLU A N 1
ATOM 869 C CA . GLU A 1 107 ? -23.652 5.807 45.151 1.00 94.81 107 GLU A CA 1
ATOM 870 C C . GLU A 1 107 ? -22.203 5.962 44.683 1.00 94.81 107 GLU A C 1
ATOM 872 O O . GLU A 1 107 ? -21.284 6.088 45.495 1.00 94.81 107 GLU A O 1
ATOM 877 N N . HIS A 1 108 ? -22.004 5.976 43.366 1.00 96.31 108 HIS A N 1
ATOM 878 C CA . HIS A 1 108 ? -20.722 6.310 42.750 1.00 96.31 108 HIS A CA 1
ATOM 879 C C . HIS A 1 108 ? -20.932 6.984 41.398 1.00 96.31 108 HIS A C 1
ATOM 881 O O . HIS A 1 108 ? -21.887 6.673 40.683 1.00 96.31 108 HIS A O 1
ATOM 887 N N . GLU A 1 109 ? -20.039 7.914 41.076 1.00 96.94 109 GLU A N 1
ATOM 888 C CA . GLU A 1 109 ? -20.040 8.655 39.822 1.00 96.94 109 GLU A CA 1
ATOM 889 C C . GLU A 1 109 ? -18.905 8.167 38.924 1.00 96.94 109 GLU A C 1
ATOM 891 O O . GLU A 1 109 ? -17.742 8.172 39.318 1.00 96.94 109 GLU A O 1
ATOM 896 N N . PHE A 1 110 ? -19.279 7.728 37.728 1.00 97.00 110 PHE A N 1
ATOM 897 C CA . PHE A 1 110 ? -18.407 7.314 36.643 1.00 97.00 110 PHE A CA 1
ATOM 898 C C . PHE A 1 110 ? -18.380 8.447 35.631 1.00 97.00 110 PHE A C 1
ATOM 900 O O . PHE A 1 110 ? -19.414 8.861 35.110 1.00 97.00 110 PHE A O 1
ATOM 907 N N . ILE A 1 111 ? -17.194 8.976 35.389 1.00 96.50 111 ILE A N 1
ATOM 908 C CA . ILE A 1 111 ? -17.007 10.122 34.510 1.00 96.50 111 ILE A CA 1
ATOM 909 C C . ILE A 1 111 ? -16.386 9.668 33.194 1.00 96.50 111 ILE A C 1
ATOM 911 O O . ILE A 1 111 ? -15.533 8.777 33.196 1.00 96.50 111 ILE A O 1
ATOM 915 N N . ALA A 1 112 ? -16.819 10.282 32.096 1.00 96.06 112 ALA A N 1
ATOM 916 C CA . ALA A 1 112 ? -16.210 10.142 30.777 1.00 96.06 112 ALA A CA 1
ATOM 917 C C . ALA A 1 112 ? -15.898 11.525 30.207 1.00 96.06 112 ALA A C 1
ATOM 919 O O . ALA A 1 112 ? -16.669 12.474 30.366 1.00 96.06 112 ALA A O 1
ATOM 920 N N . SER A 1 113 ? -14.753 11.642 29.561 1.00 94.44 113 SER A N 1
ATOM 921 C CA . SER A 1 113 ? -14.339 12.813 28.806 1.00 94.44 113 SER A CA 1
ATOM 922 C C . SER A 1 113 ? -14.818 12.736 27.362 1.00 94.44 113 SER A C 1
ATOM 924 O O . SER A 1 113 ? -15.174 11.676 26.850 1.00 94.44 113 SER A O 1
ATOM 926 N N . SER A 1 114 ? -14.763 13.867 26.668 1.00 90.25 114 SER A N 1
ATOM 927 C CA . SER A 1 114 ? -14.996 13.936 25.225 1.00 90.25 114 SER A CA 1
ATOM 928 C C . SER A 1 114 ? -14.052 13.007 24.463 1.00 90.25 114 SER A C 1
ATOM 930 O O . SER A 1 114 ? -14.461 12.425 23.464 1.00 90.25 114 SER A O 1
ATOM 932 N N . GLN A 1 115 ? -12.814 12.833 24.943 1.00 89.88 115 GLN A N 1
ATOM 933 C CA . GLN A 1 115 ? -11.851 11.921 24.326 1.00 89.88 115 GLN A CA 1
ATOM 934 C C . GLN A 1 115 ? -12.299 10.463 24.439 1.00 89.88 115 GLN A C 1
ATOM 936 O O . GLN A 1 115 ? -12.217 9.747 23.449 1.00 89.88 115 GLN A O 1
ATOM 941 N N . ASP A 1 116 ? -12.857 10.047 25.581 1.00 91.69 116 ASP A N 1
ATOM 942 C CA . ASP A 1 116 ? -13.349 8.672 25.753 1.00 91.69 116 ASP A CA 1
ATOM 943 C C . ASP A 1 116 ? -14.447 8.342 24.731 1.00 91.69 116 ASP A C 1
ATOM 945 O O . ASP A 1 116 ? -14.504 7.238 24.195 1.00 91.69 116 ASP A O 1
ATOM 949 N N . PHE A 1 117 ? -15.295 9.319 24.403 1.00 90.44 117 PHE A N 1
ATOM 950 C CA . PHE A 1 117 ? -16.302 9.159 23.357 1.00 90.44 117 PHE A CA 1
ATOM 951 C C . PHE A 1 117 ? -15.721 9.179 21.947 1.00 90.44 117 PHE A C 1
ATOM 953 O O . PHE A 1 117 ? -16.191 8.426 21.096 1.00 90.44 117 PHE A O 1
ATOM 960 N N . ILE A 1 118 ? -14.714 10.015 21.681 1.00 89.00 118 ILE A N 1
ATOM 961 C CA . ILE A 1 118 ? -14.008 10.005 20.393 1.00 89.00 118 ILE A CA 1
ATOM 962 C C . ILE A 1 118 ? -13.371 8.630 20.179 1.00 89.00 118 ILE A C 1
ATOM 964 O O . ILE A 1 118 ? -13.562 8.043 19.121 1.00 89.00 118 ILE A O 1
ATOM 968 N N . ASP A 1 119 ? -12.699 8.088 21.193 1.00 87.94 119 ASP A N 1
ATOM 969 C CA . ASP A 1 119 ? -12.059 6.775 21.135 1.00 87.94 119 ASP A CA 1
ATOM 970 C C . ASP A 1 119 ? -13.098 5.653 20.968 1.00 87.94 119 ASP A C 1
ATOM 972 O O . ASP A 1 119 ? -12.932 4.777 20.121 1.00 87.94 119 ASP A O 1
ATOM 976 N N . ALA A 1 120 ? -14.205 5.704 21.718 1.00 89.12 120 ALA A N 1
ATOM 977 C CA . ALA A 1 120 ? -15.263 4.692 21.665 1.00 89.12 120 ALA A CA 1
ATOM 978 C C . ALA A 1 120 ? -16.089 4.712 20.367 1.00 89.12 120 ALA A C 1
ATOM 980 O O . ALA A 1 120 ? -16.704 3.706 20.019 1.00 89.12 120 ALA A O 1
ATOM 981 N N . THR A 1 121 ? -16.137 5.849 19.667 1.00 89.94 121 THR A N 1
ATOM 982 C CA . THR A 1 121 ? -16.890 6.015 18.408 1.00 89.94 121 THR A CA 1
ATOM 983 C C . THR A 1 121 ? -15.989 6.070 17.173 1.00 89.94 121 THR A C 1
ATOM 985 O O . THR A 1 121 ? -16.475 6.291 16.057 1.00 89.94 121 THR A O 1
ATOM 988 N N . PHE A 1 122 ? -14.680 5.889 17.362 1.00 91.06 122 PHE A N 1
ATOM 989 C CA . PHE A 1 122 ? -13.702 5.892 16.289 1.00 91.06 122 PHE A CA 1
ATOM 990 C C . PHE A 1 122 ? -13.857 4.653 15.410 1.00 91.06 122 PHE A C 1
ATOM 992 O O . PHE A 1 122 ? -13.852 3.516 15.882 1.00 91.06 122 PHE A O 1
ATOM 999 N N . ASP A 1 123 ? -13.941 4.893 14.107 1.00 91.44 123 ASP A N 1
ATOM 1000 C CA . ASP A 1 123 ? -13.914 3.847 13.100 1.00 91.44 123 ASP A CA 1
ATOM 1001 C C . ASP A 1 123 ? -12.979 4.276 11.974 1.00 91.44 123 ASP A C 1
ATOM 1003 O O . ASP A 1 123 ? -13.242 5.225 11.231 1.00 91.44 123 ASP A O 1
ATOM 1007 N N . ALA A 1 124 ? -11.859 3.573 11.858 1.00 93.25 124 ALA A N 1
ATOM 1008 C CA . ALA A 1 124 ? -10.845 3.830 10.856 1.00 93.25 124 ALA A CA 1
ATOM 1009 C C . ALA A 1 124 ? -11.350 3.600 9.423 1.00 93.25 124 ALA A C 1
ATOM 1011 O O . ALA A 1 124 ? -10.742 4.115 8.484 1.00 93.25 124 ALA A O 1
ATOM 1012 N N . SER A 1 125 ? -12.465 2.884 9.235 1.00 91.50 125 SER A N 1
ATOM 1013 C CA . SER A 1 125 ? -13.111 2.748 7.924 1.00 91.50 125 SER A CA 1
ATOM 1014 C C . SER A 1 125 ? -13.710 4.066 7.407 1.00 91.50 125 SER A C 1
ATOM 1016 O O . SER A 1 125 ? -13.905 4.218 6.201 1.00 91.50 125 SER A O 1
ATOM 1018 N N . GLU A 1 126 ? -13.946 5.050 8.285 1.00 91.62 126 GLU A N 1
ATOM 1019 C CA . GLU A 1 126 ? -14.437 6.383 7.911 1.00 91.62 126 GLU A CA 1
ATOM 1020 C C . GLU A 1 126 ? -13.319 7.350 7.477 1.00 91.62 126 GLU A C 1
ATOM 1022 O O . GLU A 1 126 ? -13.595 8.467 7.028 1.00 91.62 126 GLU A O 1
ATOM 1027 N N . LEU A 1 127 ? -12.050 6.951 7.612 1.00 94.62 127 LEU A N 1
ATOM 1028 C CA . LEU A 1 127 ? -10.909 7.761 7.193 1.00 94.62 127 LEU A CA 1
ATOM 1029 C C . LEU A 1 127 ? -10.821 7.849 5.662 1.00 94.62 127 LEU A C 1
ATOM 1031 O O . LEU A 1 127 ? -11.218 6.946 4.929 1.00 94.62 127 LEU A O 1
ATOM 1035 N N . ASP A 1 128 ? -10.208 8.923 5.158 1.00 96.88 128 ASP A N 1
ATOM 1036 C CA . ASP A 1 128 ? -9.848 9.022 3.739 1.00 96.88 128 ASP A CA 1
ATOM 1037 C C . ASP A 1 128 ? -8.617 8.150 3.442 1.00 96.88 128 ASP A C 1
ATOM 1039 O O . ASP A 1 128 ? -7.482 8.633 3.352 1.00 96.88 128 ASP A O 1
ATOM 1043 N N . LEU A 1 129 ? -8.846 6.841 3.311 1.00 97.56 129 LEU A N 1
ATOM 1044 C CA . LEU A 1 129 ? -7.795 5.850 3.069 1.00 97.56 129 LEU A CA 1
ATOM 1045 C C . LEU A 1 129 ? -7.021 6.140 1.777 1.00 97.56 129 LEU A C 1
ATOM 1047 O O . LEU A 1 129 ? -5.804 5.976 1.741 1.00 97.56 129 LEU A O 1
ATOM 1051 N N . SER A 1 130 ? -7.693 6.667 0.748 1.00 97.38 130 SER A N 1
ATOM 1052 C CA . SER A 1 130 ? -7.062 7.005 -0.534 1.00 97.38 130 SER A CA 1
ATOM 1053 C C . SER A 1 130 ? -5.972 8.069 -0.392 1.00 97.38 130 SER A C 1
ATOM 1055 O O . SER A 1 130 ? -4.926 8.008 -1.045 1.00 97.38 130 SER A O 1
ATOM 1057 N N . LYS A 1 131 ? -6.188 9.038 0.503 1.00 98.31 131 LYS A N 1
ATOM 1058 C CA . LYS A 1 131 ? -5.203 10.066 0.826 1.00 98.31 131 LYS A CA 1
ATOM 1059 C C . LYS A 1 131 ? -4.034 9.484 1.619 1.00 98.31 131 LYS A C 1
ATOM 1061 O O . LYS A 1 131 ? -2.888 9.813 1.319 1.00 98.31 131 LYS A O 1
ATOM 1066 N N . ILE A 1 132 ? -4.314 8.610 2.585 1.00 98.69 132 ILE A N 1
ATOM 1067 C CA . ILE A 1 132 ? -3.290 7.964 3.423 1.00 98.69 132 ILE A CA 1
ATOM 1068 C C . ILE A 1 132 ? -2.373 7.079 2.568 1.00 98.69 132 ILE A C 1
ATOM 1070 O O . ILE A 1 132 ? -1.155 7.121 2.717 1.00 98.69 132 ILE A O 1
ATOM 1074 N N . GLU A 1 133 ? -2.927 6.332 1.615 1.00 98.81 133 GLU A N 1
ATOM 1075 C CA . GLU A 1 133 ? -2.156 5.517 0.672 1.00 98.81 133 GLU A CA 1
ATOM 1076 C C . GLU A 1 133 ? -1.142 6.342 -0.139 1.00 98.81 133 GLU A C 1
ATOM 1078 O O . GLU A 1 133 ? 0.006 5.927 -0.327 1.00 98.81 133 GLU A O 1
ATOM 1083 N N . LYS A 1 134 ? -1.541 7.533 -0.606 1.00 98.62 134 LYS A N 1
ATOM 1084 C CA . LYS A 1 134 ? -0.643 8.459 -1.317 1.00 98.62 134 LYS A CA 1
ATOM 1085 C C . LYS A 1 134 ? 0.424 9.025 -0.386 1.00 98.62 134 LYS A C 1
ATOM 1087 O O . LYS A 1 134 ? 1.589 9.086 -0.773 1.00 98.62 134 LYS A O 1
ATOM 1092 N N . GLU A 1 135 ? 0.039 9.382 0.839 1.00 98.75 135 GLU A N 1
ATOM 1093 C CA . GLU A 1 135 ? 0.965 9.873 1.863 1.00 98.75 135 GLU A CA 1
ATOM 1094 C C . GLU A 1 135 ? 2.044 8.832 2.196 1.00 98.75 135 GLU A C 1
ATOM 1096 O O . GLU A 1 135 ? 3.216 9.187 2.305 1.00 98.75 135 GLU A O 1
ATOM 1101 N N . ILE A 1 136 ? 1.691 7.542 2.259 1.00 98.88 136 ILE A N 1
ATOM 1102 C CA . ILE A 1 136 ? 2.664 6.451 2.423 1.00 98.88 136 ILE A CA 1
ATOM 1103 C C . ILE A 1 136 ? 3.706 6.475 1.303 1.00 98.88 136 ILE A C 1
ATOM 1105 O O . ILE A 1 136 ? 4.906 6.458 1.587 1.00 98.88 136 ILE A O 1
ATOM 1109 N N . LEU A 1 137 ? 3.283 6.542 0.035 1.00 98.75 137 LEU A N 1
ATOM 1110 C CA . LEU A 1 137 ? 4.229 6.587 -1.084 1.00 98.75 137 LEU A CA 1
ATOM 1111 C C . LEU A 1 137 ? 5.128 7.832 -1.012 1.00 98.75 137 LEU A C 1
ATOM 1113 O O . LEU A 1 137 ? 6.332 7.735 -1.266 1.00 98.75 137 LEU A O 1
ATOM 1117 N N . ASP A 1 138 ? 4.563 8.988 -0.665 1.00 98.56 138 ASP A N 1
ATOM 1118 C CA . ASP A 1 138 ? 5.316 10.234 -0.526 1.00 98.56 138 ASP A CA 1
ATOM 1119 C C . ASP A 1 138 ? 6.377 10.122 0.576 1.00 98.56 138 ASP A C 1
ATOM 1121 O O . ASP A 1 138 ? 7.542 10.457 0.344 1.00 98.56 138 ASP A O 1
ATOM 1125 N N . LEU A 1 139 ? 6.020 9.575 1.742 1.00 98.62 139 LEU A N 1
ATOM 1126 C CA . LEU A 1 139 ? 6.953 9.324 2.842 1.00 98.62 139 LEU A CA 1
ATOM 1127 C C . LEU A 1 139 ? 8.048 8.328 2.443 1.00 98.62 139 LEU A C 1
ATOM 1129 O O . LEU A 1 139 ? 9.227 8.601 2.668 1.00 98.62 139 LEU A O 1
ATOM 1133 N N . VAL A 1 140 ? 7.705 7.227 1.769 1.00 98.19 140 VAL A N 1
ATOM 1134 C CA . VAL A 1 140 ? 8.700 6.287 1.221 1.00 98.19 140 VAL A CA 1
ATOM 1135 C C . VAL A 1 140 ? 9.654 6.996 0.263 1.00 98.19 140 VAL A C 1
ATOM 1137 O O . VAL A 1 140 ? 10.872 6.827 0.345 1.00 98.19 140 VAL A O 1
ATOM 1140 N N . ASN A 1 141 ? 9.134 7.839 -0.627 1.00 97.69 141 ASN A N 1
ATOM 1141 C CA . ASN A 1 141 ? 9.951 8.608 -1.557 1.00 97.69 141 ASN A CA 1
ATOM 1142 C C . ASN A 1 141 ? 10.838 9.645 -0.856 1.00 97.69 141 ASN A C 1
ATOM 1144 O O . ASN A 1 141 ? 11.948 9.897 -1.336 1.00 97.69 141 ASN A O 1
ATOM 1148 N N . LEU A 1 142 ? 10.398 10.228 0.261 1.00 96.19 142 LEU A N 1
ATOM 1149 C CA . LEU A 1 142 ? 11.231 11.091 1.102 1.00 96.19 142 LEU A CA 1
ATOM 1150 C C . LEU A 1 142 ? 12.362 10.298 1.764 1.00 96.19 142 LEU A C 1
ATOM 1152 O O . LEU A 1 142 ? 13.500 10.768 1.780 1.00 96.19 142 LEU A O 1
ATOM 1156 N N . GLU A 1 143 ? 12.090 9.087 2.249 1.00 95.56 143 GLU A N 1
ATOM 1157 C CA . GLU A 1 143 ? 13.118 8.204 2.812 1.00 95.56 143 GLU A CA 1
ATOM 1158 C C . GLU A 1 143 ? 14.150 7.794 1.757 1.00 95.56 143 GLU A C 1
ATOM 1160 O O . GLU A 1 143 ? 15.353 7.928 1.990 1.00 95.56 143 GLU A O 1
ATOM 1165 N N . ARG A 1 144 ? 13.712 7.406 0.552 1.00 94.81 144 ARG A N 1
ATOM 1166 C CA . ARG A 1 144 ? 14.606 7.088 -0.580 1.00 94.81 144 ARG A CA 1
ATOM 1167 C C . ARG A 1 144 ? 15.524 8.264 -0.937 1.00 94.81 144 ARG A C 1
ATOM 1169 O O . ARG A 1 144 ? 16.719 8.069 -1.165 1.00 94.81 144 ARG A O 1
ATOM 1176 N N . GLN A 1 145 ? 15.009 9.496 -0.908 1.00 90.94 145 GLN A N 1
ATOM 1177 C CA . GLN A 1 145 ? 15.783 10.713 -1.195 1.00 90.94 145 GLN A CA 1
ATOM 1178 C C . GLN A 1 145 ? 16.897 11.003 -0.176 1.00 90.94 145 GLN A C 1
ATOM 1180 O O . GLN A 1 145 ? 17.861 11.693 -0.519 1.00 90.94 145 GLN A O 1
ATOM 1185 N N . LYS A 1 146 ? 16.832 10.458 1.049 1.00 91.12 146 LYS A N 1
ATOM 1186 C CA . LYS A 1 146 ? 17.905 10.604 2.053 1.00 91.12 146 LYS A CA 1
ATOM 1187 C C . LYS A 1 146 ? 19.186 9.851 1.682 1.00 91.12 146 LYS A C 1
ATOM 1189 O O . LYS A 1 146 ? 20.226 10.087 2.302 1.00 91.12 146 LYS A O 1
ATOM 1194 N N . TYR A 1 147 ? 19.153 9.013 0.645 1.00 85.50 147 TYR A N 1
ATOM 1195 C CA . TYR A 1 147 ? 20.294 8.242 0.145 1.00 85.50 147 TYR A CA 1
ATOM 1196 C C . TYR A 1 147 ? 20.779 8.736 -1.239 1.00 85.50 147 TYR A C 1
ATOM 1198 O O . TYR A 1 147 ? 20.919 7.944 -2.173 1.00 85.50 147 TYR A O 1
ATOM 1206 N N . PRO A 1 148 ? 21.111 10.036 -1.412 1.00 64.19 148 PRO A N 1
ATOM 1207 C CA . PRO A 1 148 ? 21.421 10.613 -2.723 1.00 64.19 148 PRO A CA 1
ATOM 1208 C C . PRO A 1 148 ? 22.733 10.086 -3.316 1.00 64.19 148 PRO A C 1
ATOM 1210 O O . PRO A 1 148 ? 22.919 10.112 -4.529 1.00 64.19 148 PRO A O 1
ATOM 1213 N N . LYS A 1 149 ? 23.644 9.568 -2.478 1.00 59.69 149 LYS A N 1
ATOM 1214 C CA . LYS A 1 149 ? 24.896 8.946 -2.940 1.00 59.69 149 LYS A CA 1
ATOM 1215 C C . LYS A 1 149 ? 24.665 7.645 -3.717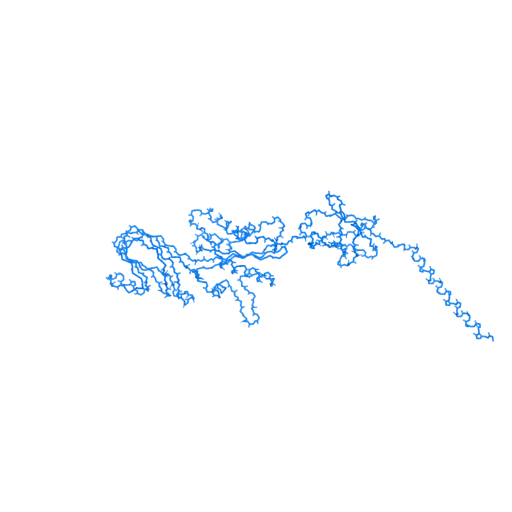 1.00 59.69 149 LYS A C 1
ATOM 1217 O O . LYS A 1 149 ? 25.583 7.206 -4.400 1.00 59.69 149 LYS A O 1
ATOM 1222 N N . SER A 1 150 ? 23.470 7.064 -3.617 1.00 59.19 150 SER A N 1
ATOM 1223 C CA . SER A 1 150 ? 23.102 5.804 -4.265 1.00 59.19 150 SER A CA 1
ATOM 1224 C C . SER A 1 150 ? 22.282 6.008 -5.546 1.00 59.19 150 SER A C 1
ATOM 1226 O O . SER A 1 150 ? 21.956 5.033 -6.211 1.00 59.19 150 SER A O 1
ATOM 1228 N N . GLY A 1 151 ? 21.920 7.251 -5.905 1.00 73.00 151 GLY A N 1
ATOM 1229 C CA . GLY A 1 151 ? 21.115 7.521 -7.104 1.00 73.00 151 GLY A CA 1
ATOM 1230 C C . GLY A 1 151 ? 19.725 6.873 -7.070 1.00 73.00 151 GLY A C 1
ATOM 1231 O O . GLY A 1 151 ? 19.201 6.499 -8.118 1.00 73.00 151 GLY A O 1
ATOM 1232 N N . ILE A 1 152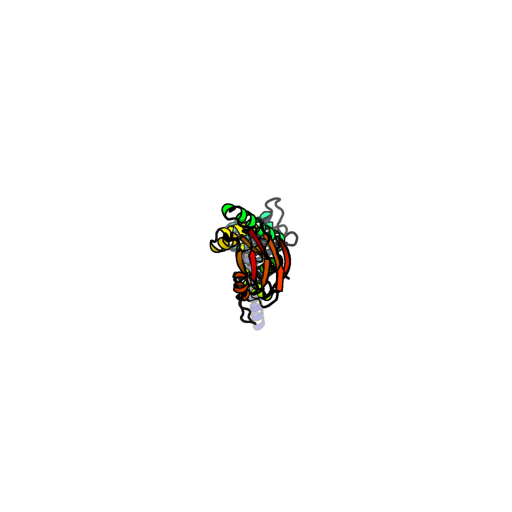 ? 19.144 6.689 -5.877 1.00 86.62 152 ILE A N 1
ATOM 1233 C CA . ILE A 1 152 ? 17.840 6.032 -5.718 1.00 86.62 152 ILE A CA 1
ATOM 1234 C C . ILE A 1 152 ? 16.747 6.921 -6.297 1.00 86.62 152 ILE A C 1
ATOM 1236 O O . ILE A 1 152 ? 16.576 8.075 -5.900 1.00 86.62 152 ILE A O 1
ATOM 1240 N N . ARG A 1 153 ? 15.997 6.372 -7.243 1.00 88.44 153 ARG A N 1
ATOM 1241 C CA . ARG A 1 153 ? 14.897 7.053 -7.917 1.00 88.44 153 ARG A CA 1
ATOM 1242 C C . ARG A 1 153 ? 13.633 6.956 -7.077 1.00 88.44 153 ARG A C 1
ATOM 1244 O O . ARG A 1 153 ? 13.376 5.934 -6.436 1.00 88.44 153 ARG A O 1
ATOM 1251 N N . SER A 1 154 ? 12.822 8.006 -7.120 1.00 94.00 154 SER A N 1
ATOM 1252 C CA . SER A 1 154 ? 11.470 7.964 -6.573 1.00 94.00 154 SER A CA 1
ATOM 1253 C C . SER A 1 154 ? 10.608 6.967 -7.346 1.00 94.00 154 SER A C 1
ATOM 1255 O O . SER A 1 154 ? 10.688 6.877 -8.574 1.00 94.00 154 SER A O 1
ATOM 1257 N N . LEU A 1 155 ? 9.778 6.242 -6.609 1.00 96.50 155 LEU A N 1
ATOM 1258 C CA . LEU A 1 155 ? 8.754 5.356 -7.137 1.00 96.50 155 LEU A CA 1
ATOM 1259 C C . LEU A 1 155 ? 7.589 6.195 -7.660 1.00 96.50 155 LEU A C 1
ATOM 1261 O O . LEU A 1 155 ? 7.171 7.164 -7.018 1.00 96.50 155 LEU A O 1
ATOM 1265 N N . ARG A 1 156 ? 7.064 5.823 -8.827 1.00 96.38 156 ARG A N 1
ATOM 1266 C CA . ARG A 1 156 ? 5.835 6.411 -9.365 1.00 96.38 156 ARG A CA 1
ATOM 1267 C C . ARG A 1 156 ? 4.621 5.702 -8.787 1.00 96.38 156 ARG A C 1
ATOM 1269 O O . ARG A 1 156 ? 4.629 4.487 -8.634 1.00 96.38 156 ARG A O 1
ATOM 1276 N N . TRP A 1 157 ? 3.565 6.456 -8.523 1.00 97.62 157 TRP A N 1
ATOM 1277 C CA . TRP A 1 157 ? 2.289 5.854 -8.174 1.00 97.62 157 TRP A CA 1
ATOM 1278 C C . TRP A 1 157 ? 1.698 5.094 -9.367 1.00 97.62 157 TRP A C 1
ATOM 1280 O O . TRP A 1 157 ? 1.649 5.640 -10.472 1.00 97.62 157 TRP A O 1
ATOM 1290 N N . ASN A 1 158 ? 1.197 3.883 -9.129 1.00 96.88 158 ASN A N 1
ATOM 1291 C CA . ASN A 1 158 ? 0.449 3.102 -10.107 1.00 96.88 158 ASN A CA 1
ATOM 1292 C C . ASN A 1 158 ? -0.932 2.712 -9.553 1.00 96.88 158 ASN A C 1
ATOM 1294 O O . ASN A 1 158 ? -1.031 1.979 -8.569 1.00 96.88 158 ASN A O 1
ATOM 1298 N N . ASP A 1 159 ? -1.995 3.196 -10.203 1.00 96.38 159 ASP A N 1
ATOM 1299 C CA . ASP A 1 159 ? -3.376 2.995 -9.748 1.00 96.38 159 ASP A CA 1
ATOM 1300 C C . ASP A 1 159 ? -3.811 1.523 -9.777 1.00 96.38 159 ASP A C 1
ATOM 1302 O O . ASP A 1 159 ? -4.437 1.076 -8.822 1.00 96.38 159 ASP A O 1
ATOM 1306 N N . LYS A 1 160 ? -3.421 0.750 -10.802 1.00 95.44 160 LYS A N 1
ATOM 1307 C CA . LYS A 1 160 ? -3.768 -0.682 -10.907 1.00 95.44 160 LYS A CA 1
ATOM 1308 C C . LYS A 1 160 ? -3.096 -1.511 -9.819 1.00 95.44 160 LYS A C 1
ATOM 1310 O O . LYS A 1 160 ? -3.697 -2.407 -9.245 1.00 95.44 160 LYS A O 1
ATOM 1315 N N . ILE A 1 161 ? -1.848 -1.179 -9.501 1.00 97.62 161 ILE A N 1
ATOM 1316 C CA . ILE A 1 161 ? -1.114 -1.845 -8.418 1.00 97.62 161 ILE A CA 1
ATOM 1317 C C . ILE A 1 161 ? -1.698 -1.480 -7.059 1.00 97.62 161 ILE A C 1
ATOM 1319 O O . ILE A 1 161 ? -1.795 -2.325 -6.181 1.00 97.62 161 ILE A O 1
ATOM 1323 N N . SER A 1 162 ? -2.141 -0.235 -6.891 1.00 98.44 162 SER A N 1
ATOM 1324 C CA . SER A 1 162 ? -2.845 0.175 -5.680 1.00 98.44 162 SER A CA 1
ATOM 1325 C C . SER A 1 162 ? -4.198 -0.525 -5.534 1.00 98.44 162 SER A C 1
ATOM 1327 O O . SER A 1 162 ? -4.566 -0.894 -4.425 1.00 98.44 162 SER A O 1
ATOM 1329 N N . GLU A 1 163 ? -4.925 -0.756 -6.627 1.00 98.06 163 GLU A N 1
ATOM 1330 C CA . GLU A 1 163 ? -6.158 -1.550 -6.615 1.00 98.06 163 GLU A CA 1
ATOM 1331 C C . GLU A 1 163 ? -5.906 -2.990 -6.144 1.00 98.06 163 GLU A C 1
ATOM 1333 O O . GLU A 1 163 ? -6.541 -3.418 -5.182 1.00 98.06 163 GLU A O 1
ATOM 1338 N N . ILE A 1 164 ? -4.898 -3.673 -6.699 1.00 98.06 164 ILE A N 1
ATOM 1339 C CA . ILE A 1 164 ? -4.488 -5.022 -6.261 1.00 98.06 164 ILE A CA 1
ATOM 1340 C C . ILE A 1 164 ? -4.088 -5.038 -4.777 1.00 98.06 164 ILE A C 1
ATOM 1342 O O . ILE A 1 164 ? -4.522 -5.912 -4.024 1.00 98.06 164 ILE A O 1
ATOM 1346 N N . ALA A 1 165 ? -3.314 -4.047 -4.328 1.00 98.69 165 ALA A N 1
ATOM 1347 C CA . ALA A 1 165 ? -2.924 -3.922 -2.927 1.00 98.69 165 ALA A CA 1
ATOM 1348 C C . ALA A 1 165 ? -4.144 -3.717 -2.005 1.00 98.69 165 ALA A C 1
ATOM 1350 O O . ALA A 1 165 ? -4.191 -4.270 -0.905 1.00 98.69 165 ALA A O 1
ATOM 1351 N N . ARG A 1 166 ? -5.154 -2.943 -2.438 1.00 98.69 166 ARG A N 1
ATOM 1352 C CA . ARG A 1 166 ? -6.395 -2.723 -1.667 1.00 98.69 166 ARG A CA 1
ATOM 1353 C C . ARG A 1 166 ? -7.219 -3.993 -1.563 1.00 98.69 166 ARG A C 1
ATOM 1355 O O . ARG A 1 166 ? -7.801 -4.250 -0.514 1.00 98.69 166 ARG A O 1
ATOM 1362 N N . GLU A 1 167 ? -7.299 -4.764 -2.640 1.00 98.44 167 GLU A N 1
ATOM 1363 C CA . GLU A 1 167 ? -7.981 -6.057 -2.630 1.00 98.44 167 GLU A CA 1
ATOM 1364 C C . GLU A 1 167 ? -7.305 -7.032 -1.670 1.00 98.44 167 GLU A C 1
ATOM 1366 O O . GLU A 1 167 ? -7.998 -7.669 -0.882 1.00 98.44 167 GLU A O 1
ATOM 1371 N N . HIS A 1 168 ? -5.969 -7.080 -1.652 1.00 98.50 168 HIS A N 1
ATOM 1372 C CA . HIS A 1 168 ? -5.236 -7.939 -0.721 1.00 98.50 168 HIS A CA 1
ATOM 1373 C C . HIS A 1 168 ? -5.400 -7.498 0.743 1.00 98.50 168 HIS A C 1
ATOM 1375 O O . HIS A 1 168 ? -5.679 -8.325 1.611 1.00 98.50 168 HIS A O 1
ATOM 1381 N N . SER A 1 169 ? -5.325 -6.192 1.028 1.00 98.69 169 SER A N 1
ATOM 1382 C CA . SER A 1 169 ? -5.603 -5.659 2.373 1.00 98.69 169 SER A CA 1
ATOM 1383 C C . SER A 1 169 ? -7.029 -5.956 2.842 1.00 98.69 169 SER A C 1
ATOM 1385 O O . SER A 1 169 ? -7.235 -6.267 4.013 1.00 98.69 169 SER A O 1
ATOM 1387 N N . ARG A 1 170 ? -8.013 -5.888 1.938 1.00 98.44 170 ARG A N 1
ATOM 1388 C CA . ARG A 1 170 ? -9.411 -6.224 2.237 1.00 98.44 170 ARG A CA 1
ATOM 1389 C C . ARG A 1 170 ? -9.601 -7.715 2.474 1.00 98.44 170 ARG A C 1
ATOM 1391 O O . ARG A 1 170 ? -10.252 -8.080 3.440 1.00 98.44 170 ARG A O 1
ATOM 1398 N N . ASP A 1 171 ? -8.986 -8.565 1.654 1.00 98.00 171 ASP A N 1
ATOM 1399 C CA . ASP A 1 171 ? -9.041 -10.019 1.831 1.00 98.00 171 ASP A CA 1
ATOM 1400 C C . ASP A 1 171 ? -8.480 -10.440 3.198 1.00 98.00 171 ASP A C 1
ATOM 1402 O O . ASP A 1 171 ? -9.085 -11.260 3.887 1.00 98.00 171 ASP A O 1
ATOM 1406 N N . MET A 1 172 ? -7.359 -9.840 3.614 1.00 98.38 172 MET A N 1
ATOM 1407 C CA . MET A 1 172 ? -6.766 -10.052 4.938 1.00 98.38 172 MET A CA 1
ATOM 1408 C C . MET A 1 172 ? -7.668 -9.588 6.089 1.00 98.38 172 MET A C 1
ATOM 1410 O O . MET A 1 172 ? -7.757 -10.288 7.099 1.00 98.38 172 MET A O 1
ATOM 1414 N N . LEU A 1 173 ? -8.342 -8.444 5.929 1.00 97.50 173 LEU A N 1
ATOM 1415 C CA . LEU A 1 173 ? -9.293 -7.914 6.907 1.00 97.50 173 LEU A CA 1
ATOM 1416 C C . LEU A 1 173 ? -10.527 -8.821 7.032 1.00 97.50 173 LEU A C 1
ATOM 1418 O O . LEU A 1 173 ? -10.811 -9.311 8.121 1.00 97.50 173 LEU A O 1
ATOM 1422 N N . ASP A 1 174 ? -11.205 -9.105 5.917 1.00 96.88 174 ASP A N 1
ATOM 1423 C CA . ASP A 1 174 ? -12.472 -9.850 5.877 1.00 96.88 174 ASP A CA 1
ATOM 1424 C C . ASP A 1 174 ? -12.330 -11.292 6.398 1.00 96.88 174 ASP A C 1
ATOM 1426 O O . ASP A 1 174 ? -13.288 -11.881 6.902 1.00 96.88 174 ASP A O 1
ATOM 1430 N N . LYS A 1 175 ? -11.140 -11.886 6.243 1.00 96.19 175 LYS A N 1
ATOM 1431 C CA . LYS A 1 175 ? -10.835 -13.271 6.639 1.00 96.19 175 LYS A CA 1
ATOM 1432 C C . LYS A 1 175 ? -9.928 -13.368 7.870 1.00 96.19 175 LYS A C 1
ATOM 1434 O O . LYS A 1 175 ? -9.478 -14.468 8.191 1.00 96.19 175 LYS A O 1
ATOM 1439 N N . GLU A 1 176 ? -9.642 -12.245 8.528 1.00 96.25 176 GLU A N 1
ATOM 1440 C CA . GLU A 1 176 ? -8.882 -12.159 9.783 1.00 96.25 176 GLU A CA 1
ATOM 1441 C C . GLU A 1 176 ? -7.520 -12.892 9.753 1.00 96.25 176 GLU A C 1
ATOM 1443 O O . GLU A 1 176 ? -7.163 -13.645 10.664 1.00 96.25 176 GLU A O 1
ATOM 1448 N N . TYR A 1 177 ? -6.721 -12.682 8.701 1.00 97.31 177 TYR A N 1
ATOM 1449 C CA . TYR A 1 177 ? -5.382 -13.278 8.579 1.00 97.31 177 TYR A CA 1
ATOM 1450 C C . TYR A 1 177 ? -4.342 -12.258 8.102 1.00 97.31 177 TYR A C 1
ATOM 1452 O O . TYR A 1 177 ? -4.685 -11.205 7.587 1.00 97.31 177 TYR A O 1
ATOM 1460 N N . PHE A 1 178 ? -3.050 -12.556 8.272 1.00 98.00 178 PHE A N 1
ATOM 1461 C CA . PHE A 1 178 ? -1.959 -11.672 7.844 1.00 98.00 178 PHE A CA 1
ATOM 1462 C C . PHE A 1 178 ? -0.862 -12.465 7.125 1.00 98.00 178 PHE A C 1
ATOM 1464 O O . PHE A 1 178 ? -0.127 -13.230 7.755 1.00 98.00 178 PHE A O 1
ATOM 1471 N N . SER A 1 179 ? -0.780 -12.340 5.795 1.00 97.94 179 SER A N 1
ATOM 1472 C CA . SER A 1 179 ? 0.119 -13.146 4.956 1.00 97.94 179 SER A CA 1
ATOM 1473 C C . SER A 1 179 ? 0.326 -12.538 3.563 1.00 97.94 179 SER A C 1
ATOM 1475 O O . SER A 1 179 ? -0.585 -11.955 2.985 1.00 97.94 179 SER A O 1
ATOM 1477 N N . HIS A 1 180 ? 1.509 -12.760 2.977 1.00 97.31 180 HIS A N 1
ATOM 1478 C CA . HIS A 1 180 ? 1.818 -12.432 1.571 1.00 97.31 180 HIS A CA 1
ATOM 1479 C C . HIS A 1 180 ? 1.029 -13.267 0.552 1.00 97.31 180 HIS A C 1
ATOM 1481 O O . HIS A 1 180 ? 0.920 -12.922 -0.630 1.00 97.31 180 HIS A O 1
ATOM 1487 N N . ARG A 1 181 ? 0.492 -14.402 1.001 1.00 97.12 181 ARG A N 1
ATOM 1488 C CA . ARG A 1 181 ? -0.376 -15.268 0.206 1.00 97.12 181 ARG A CA 1
ATOM 1489 C C . ARG A 1 181 ? -1.794 -15.225 0.739 1.00 97.12 181 ARG A C 1
ATOM 1491 O O . ARG A 1 181 ? -1.963 -15.214 1.960 1.00 97.12 181 ARG A O 1
ATOM 1498 N N . THR A 1 182 ? -2.769 -15.312 -0.158 1.00 94.94 182 THR A N 1
ATOM 1499 C CA . THR A 1 182 ? -4.163 -15.526 0.234 1.00 94.94 182 THR A CA 1
ATOM 1500 C C . THR A 1 182 ? -4.320 -16.848 0.974 1.00 94.94 182 THR A C 1
ATOM 1502 O O . THR A 1 182 ? -3.531 -17.784 0.771 1.00 94.94 182 THR A O 1
ATOM 1505 N N . LEU A 1 183 ? -5.360 -16.949 1.805 1.00 92.69 183 LEU A N 1
ATOM 1506 C CA . LEU A 1 183 ? -5.816 -18.256 2.274 1.00 92.69 183 LEU A CA 1
ATOM 1507 C C . LEU A 1 183 ? -6.139 -19.154 1.075 1.00 92.69 183 LEU A C 1
ATOM 1509 O O . LEU A 1 183 ? -6.483 -18.666 -0.004 1.00 92.69 183 LEU A O 1
ATOM 1513 N N . GLU A 1 184 ? -5.980 -20.460 1.274 1.00 90.69 184 GLU A N 1
ATOM 1514 C CA . GLU A 1 184 ? -6.343 -21.451 0.268 1.00 90.69 184 GLU A CA 1
ATOM 1515 C C . GLU A 1 184 ? -7.839 -21.337 -0.032 1.00 90.69 184 GLU A C 1
ATOM 1517 O O . GLU A 1 184 ? -8.677 -21.415 0.873 1.00 90.69 184 GLU A O 1
ATOM 1522 N N . ASP A 1 185 ? -8.162 -21.102 -1.298 1.00 85.12 185 ASP A N 1
ATOM 1523 C CA . ASP A 1 185 ? -9.537 -21.081 -1.764 1.00 85.12 185 ASP A CA 1
ATOM 1524 C C . ASP A 1 185 ? -10.134 -22.490 -1.659 1.00 85.12 185 ASP A C 1
ATOM 1526 O O . ASP A 1 185 ? -9.530 -23.478 -2.071 1.00 85.12 185 ASP A O 1
ATOM 1530 N N . VAL A 1 186 ? -11.328 -22.595 -1.078 1.00 81.94 186 VAL A N 1
ATOM 1531 C CA . VAL A 1 186 ? -11.946 -23.892 -0.760 1.00 81.94 186 VAL A CA 1
ATOM 1532 C C . VAL A 1 186 ? -12.381 -24.645 -2.025 1.00 81.94 186 VAL A C 1
ATOM 1534 O O . VAL A 1 186 ? -12.506 -25.871 -1.998 1.00 81.94 186 VAL A O 1
ATOM 1537 N N . GLU A 1 187 ? -12.618 -23.936 -3.130 1.00 79.69 187 GLU A N 1
ATOM 1538 C CA . GLU A 1 187 ? -13.056 -24.512 -4.401 1.00 79.69 187 GLU A CA 1
ATOM 1539 C C . GLU A 1 187 ? -11.877 -24.827 -5.325 1.00 79.69 187 GLU A C 1
ATOM 1541 O O . GLU A 1 187 ? -11.836 -25.913 -5.912 1.00 79.69 187 GLU A O 1
ATOM 1546 N N . THR A 1 188 ? -10.916 -23.910 -5.458 1.00 84.62 188 THR A N 1
ATOM 1547 C CA . THR A 1 188 ? -9.761 -24.088 -6.353 1.00 84.62 188 THR A CA 1
ATOM 1548 C C . THR A 1 188 ? -8.597 -24.816 -5.684 1.00 84.62 188 THR A C 1
ATOM 1550 O O . THR A 1 188 ? -7.767 -25.393 -6.388 1.00 84.62 188 THR A O 1
ATOM 1553 N N . LEU A 1 189 ? -8.556 -24.850 -4.345 1.00 84.69 189 LEU A N 1
ATOM 1554 C CA . LEU A 1 189 ? -7.421 -25.316 -3.535 1.00 84.69 189 LEU A CA 1
ATOM 1555 C C . LEU A 1 189 ? -6.129 -24.539 -3.832 1.00 84.69 189 LEU A C 1
ATOM 1557 O O . LEU A 1 189 ? -5.019 -25.047 -3.653 1.00 84.69 189 LEU A O 1
ATOM 1561 N N . GLU A 1 190 ? -6.265 -23.301 -4.315 1.00 86.94 190 GLU A N 1
ATOM 1562 C CA . GLU A 1 190 ? -5.144 -22.431 -4.644 1.00 86.94 190 GLU A CA 1
ATOM 1563 C C . GLU A 1 190 ? -4.969 -21.333 -3.592 1.00 86.94 190 GLU A C 1
ATOM 1565 O O . GLU A 1 190 ? -5.920 -20.730 -3.102 1.00 86.94 190 GLU A O 1
ATOM 1570 N N . SER A 1 191 ? -3.711 -21.041 -3.275 1.00 90.94 191 SER A N 1
ATOM 1571 C CA . SER A 1 191 ? -3.287 -19.867 -2.514 1.00 90.94 191 SER A CA 1
ATOM 1572 C C . SER A 1 191 ? -2.447 -19.008 -3.451 1.00 90.94 191 SER A C 1
ATOM 1574 O O . SER A 1 191 ? -1.484 -19.518 -4.036 1.00 90.94 191 SER A O 1
ATOM 1576 N N . VAL A 1 192 ? -2.782 -17.726 -3.606 1.00 93.75 192 VAL A N 1
ATOM 1577 C CA . VAL A 1 192 ? -2.126 -16.832 -4.572 1.00 93.75 192 VAL A CA 1
ATOM 1578 C C . VAL A 1 192 ? -1.229 -15.822 -3.858 1.00 93.75 192 VAL A C 1
ATOM 1580 O O . VAL A 1 192 ? -1.607 -15.238 -2.846 1.00 93.75 192 VAL A O 1
ATOM 1583 N N . ASP A 1 193 ? -0.011 -15.633 -4.368 1.00 95.75 193 ASP A N 1
ATOM 1584 C CA . ASP A 1 193 ? 0.894 -14.560 -3.937 1.00 95.75 193 ASP A CA 1
ATOM 1585 C C . ASP A 1 193 ? 0.787 -13.340 -4.860 1.00 95.75 193 ASP A C 1
ATOM 1587 O O . ASP A 1 193 ? 0.062 -13.365 -5.857 1.00 95.75 193 ASP A O 1
ATOM 1591 N N . PHE A 1 194 ? 1.538 -12.281 -4.552 1.00 96.06 194 PHE A N 1
ATOM 1592 C CA . PHE A 1 194 ? 1.529 -11.047 -5.334 1.00 96.06 194 PHE A CA 1
ATOM 1593 C C . PHE A 1 194 ? 1.811 -11.272 -6.825 1.00 96.06 194 PHE A C 1
ATOM 1595 O O . PHE A 1 194 ? 1.126 -10.716 -7.681 1.00 96.06 194 PHE A O 1
ATOM 1602 N N . THR A 1 195 ? 2.764 -12.146 -7.165 1.00 92.88 195 THR A N 1
ATOM 1603 C CA . THR A 1 195 ? 3.079 -12.425 -8.573 1.00 92.88 195 THR A CA 1
ATOM 1604 C C . THR A 1 195 ? 1.909 -13.066 -9.303 1.00 92.88 195 THR A C 1
ATOM 1606 O O . THR A 1 195 ? 1.662 -12.760 -10.469 1.00 92.88 195 THR A O 1
ATOM 1609 N N . GLN A 1 196 ? 1.163 -13.934 -8.619 1.00 92.44 196 GLN A N 1
ATOM 1610 C CA . GLN A 1 196 ? -0.031 -14.546 -9.178 1.00 92.44 196 GLN A CA 1
ATOM 1611 C C . GLN A 1 196 ? -1.205 -13.556 -9.244 1.00 92.44 196 GLN A C 1
ATOM 1613 O O . GLN A 1 196 ? -1.921 -13.570 -10.243 1.00 92.44 196 GLN A O 1
ATOM 1618 N N . ARG A 1 197 ? -1.351 -12.640 -8.271 1.00 94.88 197 ARG A N 1
ATOM 1619 C CA . ARG A 1 197 ? -2.326 -11.531 -8.341 1.00 94.88 197 ARG A CA 1
ATOM 1620 C C . ARG A 1 197 ? -2.094 -10.655 -9.581 1.00 94.88 197 ARG A C 1
ATOM 1622 O O . ARG A 1 197 ? -3.020 -10.430 -10.349 1.00 94.88 197 ARG A O 1
ATOM 1629 N N . LEU A 1 198 ? -0.843 -10.276 -9.861 1.00 92.94 198 LEU A N 1
ATOM 1630 C CA . LEU A 1 198 ? -0.481 -9.529 -11.078 1.00 92.94 198 LEU A CA 1
ATOM 1631 C C . LEU A 1 198 ? -0.806 -10.296 -12.370 1.00 92.94 198 LEU A C 1
ATOM 1633 O O . LEU A 1 198 ? -1.291 -9.710 -13.338 1.00 92.94 198 LEU A O 1
ATOM 1637 N N . LYS A 1 199 ? -0.544 -11.609 -12.394 1.00 89.69 199 LYS A N 1
ATOM 1638 C CA . LYS A 1 199 ? -0.835 -12.465 -13.555 1.00 89.69 199 LYS A CA 1
ATOM 1639 C C . LYS A 1 199 ? -2.328 -12.574 -13.835 1.00 89.69 199 LYS A C 1
ATOM 1641 O O . LYS A 1 199 ? -2.708 -12.530 -15.002 1.00 89.69 199 LYS A O 1
ATOM 1646 N N . ASN A 1 200 ? -3.151 -12.705 -12.797 1.00 89.88 200 ASN A N 1
ATOM 1647 C CA . ASN A 1 200 ? -4.605 -12.790 -12.941 1.00 89.88 200 ASN A CA 1
ATOM 1648 C C . ASN A 1 200 ? -5.172 -11.524 -13.611 1.00 89.88 200 ASN A C 1
ATOM 1650 O O . ASN A 1 200 ? -6.051 -11.627 -14.464 1.00 89.88 200 ASN A O 1
ATOM 1654 N N . GLU A 1 201 ? -4.568 -10.367 -13.328 1.00 89.62 201 GLU A N 1
ATOM 1655 C CA . GLU A 1 201 ? -4.904 -9.072 -13.938 1.00 89.62 201 GLU A CA 1
ATOM 1656 C C . GLU A 1 201 ? -4.165 -8.784 -15.261 1.00 89.62 201 GLU A C 1
ATOM 1658 O O . GLU A 1 201 ? -4.281 -7.698 -15.828 1.00 89.62 201 GLU A O 1
ATOM 1663 N N . ASN A 1 202 ? -3.398 -9.745 -15.794 1.00 86.88 202 ASN A N 1
ATOM 1664 C CA . ASN A 1 202 ? -2.573 -9.592 -17.001 1.00 86.88 202 ASN A CA 1
ATOM 1665 C C . ASN A 1 202 ? -1.604 -8.392 -16.951 1.00 86.88 202 ASN A C 1
ATOM 1667 O O . ASN A 1 202 ? -1.291 -7.784 -17.980 1.00 86.88 202 ASN A O 1
ATOM 1671 N N . ILE A 1 203 ? -1.101 -8.049 -15.763 1.00 88.12 203 ILE A N 1
ATOM 1672 C CA . ILE A 1 203 ? -0.165 -6.938 -15.590 1.00 88.12 203 ILE A CA 1
ATOM 1673 C C . ILE A 1 203 ? 1.256 -7.430 -15.817 1.00 88.12 203 ILE A C 1
ATOM 1675 O O . ILE A 1 203 ? 1.804 -8.186 -15.019 1.00 88.12 203 ILE A O 1
ATOM 1679 N N . PHE A 1 204 ? 1.888 -6.940 -16.881 1.00 87.44 204 PHE A N 1
ATOM 1680 C CA . PHE A 1 204 ? 3.307 -7.173 -17.108 1.00 87.44 204 PHE A CA 1
ATOM 1681 C C . PHE A 1 204 ? 4.169 -6.510 -16.024 1.00 87.44 204 PHE A C 1
ATOM 1683 O O . PHE A 1 204 ? 3.938 -5.361 -15.655 1.00 87.44 204 PHE A O 1
ATOM 1690 N N . TYR A 1 205 ? 5.216 -7.201 -15.576 1.00 89.44 205 TYR A N 1
ATOM 1691 C CA . TYR A 1 205 ? 6.245 -6.650 -14.695 1.00 89.44 205 TYR A CA 1
ATOM 1692 C C . TYR A 1 205 ? 7.586 -7.359 -14.929 1.00 89.44 205 TYR A C 1
ATOM 1694 O O . TYR A 1 205 ? 7.618 -8.537 -15.288 1.00 89.44 205 TYR A O 1
ATOM 1702 N N . VAL A 1 206 ? 8.696 -6.651 -14.693 1.00 88.25 206 VAL A N 1
ATOM 1703 C CA . VAL A 1 206 ? 10.055 -7.229 -14.760 1.00 88.25 206 VAL A CA 1
ATOM 1704 C C . VAL A 1 206 ? 10.486 -7.793 -13.404 1.00 88.25 206 VAL A C 1
ATOM 1706 O O . VAL A 1 206 ? 11.013 -8.897 -13.314 1.00 88.25 206 VAL A O 1
ATOM 1709 N N . VAL A 1 207 ? 10.244 -7.029 -12.339 1.00 91.25 207 VAL 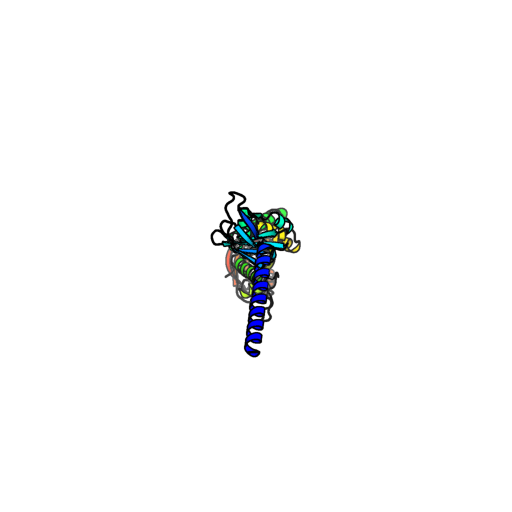A N 1
ATOM 1710 C CA . VAL A 1 207 ? 10.511 -7.397 -10.941 1.00 91.25 207 VAL A CA 1
ATOM 1711 C C . VAL A 1 207 ? 9.324 -6.929 -10.109 1.00 91.25 207 VAL A C 1
ATOM 1713 O O . VAL A 1 207 ? 8.747 -5.887 -10.420 1.00 91.25 207 VAL A O 1
ATOM 1716 N N . SER A 1 208 ? 8.964 -7.684 -9.075 1.00 94.69 208 SER A N 1
ATOM 1717 C CA . SER A 1 208 ? 7.881 -7.349 -8.151 1.00 94.69 208 SER A CA 1
ATOM 1718 C C . SER A 1 208 ? 8.243 -7.724 -6.716 1.00 94.69 208 SER A C 1
ATOM 1720 O O . SER A 1 208 ? 8.985 -8.686 -6.506 1.00 94.69 208 SER A O 1
ATOM 1722 N N . ASN A 1 209 ? 7.712 -7.000 -5.734 1.00 97.75 209 ASN A N 1
ATOM 1723 C CA . ASN A 1 209 ? 7.845 -7.323 -4.311 1.00 97.75 209 ASN A CA 1
ATOM 1724 C C . ASN A 1 209 ? 6.709 -6.670 -3.504 1.00 97.75 209 ASN A C 1
ATOM 1726 O O . ASN A 1 209 ? 6.055 -5.768 -4.015 1.00 97.75 209 ASN A O 1
ATOM 1730 N N . GLU A 1 210 ? 6.489 -7.105 -2.266 1.00 98.62 210 GLU A N 1
ATOM 1731 C CA . GLU A 1 210 ? 5.375 -6.672 -1.416 1.00 98.62 210 GLU A CA 1
ATOM 1732 C C . GLU A 1 210 ? 5.853 -6.447 0.023 1.00 98.62 210 GLU A C 1
ATOM 1734 O O . GLU A 1 210 ? 6.600 -7.255 0.579 1.00 98.62 210 GLU A O 1
ATOM 1739 N N . ASN A 1 211 ? 5.374 -5.371 0.642 1.00 98.75 211 ASN A N 1
ATOM 1740 C CA . ASN A 1 211 ? 5.470 -5.142 2.079 1.00 98.75 211 ASN A CA 1
ATOM 1741 C C . ASN A 1 211 ? 4.067 -5.098 2.687 1.00 98.75 211 ASN A C 1
ATOM 1743 O O . ASN A 1 211 ? 3.185 -4.426 2.160 1.00 98.75 211 ASN A O 1
ATOM 1747 N N . LEU A 1 212 ? 3.897 -5.749 3.838 1.00 98.81 212 LEU A N 1
ATOM 1748 C CA . LEU A 1 212 ? 2.646 -5.758 4.595 1.00 98.81 212 LEU A CA 1
ATOM 1749 C C . LEU A 1 212 ? 2.866 -5.167 5.985 1.00 98.81 212 LEU A C 1
ATOM 1751 O O . LEU A 1 212 ? 3.943 -5.324 6.568 1.00 98.81 212 LEU A O 1
ATOM 1755 N N . ILE A 1 213 ? 1.856 -4.510 6.544 1.00 98.62 213 ILE A N 1
ATOM 1756 C CA . ILE A 1 213 ? 1.803 -4.188 7.972 1.00 98.62 213 ILE A CA 1
ATOM 1757 C C . ILE A 1 213 ? 0.356 -4.207 8.472 1.00 98.62 213 ILE A C 1
ATOM 1759 O O . ILE A 1 213 ? -0.573 -3.857 7.747 1.00 98.62 213 ILE A O 1
ATOM 1763 N N . LEU A 1 214 ? 0.183 -4.663 9.710 1.00 98.38 214 LEU A N 1
ATOM 1764 C CA . LEU A 1 214 ? -1.073 -4.653 10.449 1.00 98.38 214 LEU A CA 1
ATOM 1765 C C . LEU A 1 214 ? -0.898 -3.713 11.637 1.00 98.38 214 LEU A C 1
ATOM 1767 O O . LEU A 1 214 ? 0.025 -3.906 12.433 1.00 98.38 214 LEU A O 1
ATOM 1771 N N . LEU A 1 215 ? -1.756 -2.702 11.742 1.00 95.38 215 LEU A N 1
ATOM 1772 C CA . LEU A 1 215 ? -1.645 -1.657 12.755 1.00 95.38 215 LEU A CA 1
ATOM 1773 C C . LEU A 1 215 ? -2.946 -1.544 13.555 1.00 95.38 215 LEU A C 1
ATOM 1775 O O . LEU A 1 215 ? -4.009 -1.393 12.944 1.00 95.38 215 LEU A O 1
ATOM 1779 N N . PRO A 1 216 ? -2.890 -1.570 14.900 1.00 95.25 216 PRO A N 1
ATOM 1780 C CA . PRO A 1 216 ? -3.951 -0.976 15.693 1.00 95.25 216 PRO A CA 1
ATOM 1781 C C . PRO A 1 216 ? -3.929 0.544 15.487 1.00 95.25 216 PRO A C 1
ATOM 1783 O O . PRO A 1 216 ? -2.860 1.151 15.447 1.00 95.25 216 PRO A O 1
ATOM 1786 N N . VAL A 1 217 ? -5.099 1.156 15.356 1.00 94.69 217 VAL A N 1
ATOM 1787 C CA . VAL A 1 217 ? -5.248 2.576 15.032 1.00 94.69 217 VAL A CA 1
ATOM 1788 C C . VAL A 1 217 ? -6.204 3.259 16.002 1.00 94.69 217 VAL A C 1
ATOM 1790 O O . VAL A 1 217 ? -7.220 2.698 16.405 1.00 94.69 217 VAL A O 1
ATOM 1793 N N . TYR A 1 218 ? -5.855 4.486 16.362 1.00 92.19 218 TYR A N 1
ATOM 1794 C CA . TYR A 1 218 ? -6.592 5.371 17.257 1.00 92.19 218 TYR A CA 1
ATOM 1795 C C . TYR A 1 218 ? -6.803 6.725 16.556 1.00 92.19 218 TYR A C 1
ATOM 1797 O O . TYR A 1 218 ? -6.155 6.979 15.534 1.00 92.19 218 TYR A O 1
ATOM 1805 N N . PRO A 1 219 ? -7.649 7.627 17.087 1.00 89.50 219 PRO A N 1
ATOM 1806 C CA . PRO A 1 219 ? -7.930 8.924 16.461 1.00 89.50 219 PRO A CA 1
ATOM 1807 C C . PRO A 1 219 ? -6.690 9.747 16.076 1.00 89.50 219 PRO A C 1
ATOM 1809 O O . PRO A 1 219 ? -6.678 10.391 15.029 1.00 89.50 219 PRO A O 1
ATOM 1812 N N . ASP A 1 220 ? -5.631 9.684 16.887 1.00 90.06 220 ASP A N 1
ATOM 1813 C CA . ASP A 1 220 ? -4.386 10.432 16.669 1.00 90.06 220 ASP A CA 1
ATOM 1814 C C . ASP A 1 220 ? -3.306 9.638 15.905 1.00 90.06 220 ASP A C 1
ATOM 1816 O O . ASP A 1 220 ? -2.197 10.140 15.686 1.00 90.06 220 ASP A O 1
ATOM 1820 N N . THR A 1 221 ? -3.594 8.399 15.493 1.00 94.81 221 THR A N 1
ATOM 1821 C CA . THR A 1 221 ? -2.638 7.548 14.774 1.00 94.81 221 THR A CA 1
ATOM 1822 C C . THR A 1 221 ? -2.354 8.112 13.384 1.00 94.81 221 THR A C 1
ATOM 1824 O O . THR A 1 221 ? -3.235 8.208 12.528 1.00 94.81 221 THR A O 1
ATOM 1827 N N . ASN A 1 222 ? -1.082 8.414 13.106 1.00 97.31 222 ASN A N 1
ATOM 1828 C CA . ASN A 1 222 ? -0.640 8.695 11.743 1.00 97.31 222 ASN A CA 1
ATOM 1829 C C . ASN A 1 222 ? -0.284 7.373 11.050 1.00 97.31 222 ASN A C 1
ATOM 1831 O O . ASN A 1 222 ? 0.872 6.948 11.050 1.00 97.31 222 ASN A O 1
ATOM 1835 N N . ILE A 1 223 ? -1.295 6.746 10.442 1.00 98.31 223 ILE A N 1
ATOM 1836 C CA . ILE A 1 223 ? -1.181 5.444 9.765 1.00 98.31 223 ILE A CA 1
ATOM 1837 C C . ILE A 1 223 ? -0.041 5.442 8.741 1.00 98.31 223 ILE A C 1
ATOM 1839 O O . ILE A 1 223 ? 0.725 4.480 8.674 1.00 98.31 223 ILE A O 1
ATOM 1843 N N . ALA A 1 224 ? 0.104 6.518 7.960 1.00 98.62 224 ALA A N 1
ATOM 1844 C CA . ALA A 1 224 ? 1.122 6.586 6.921 1.00 98.62 224 ALA A CA 1
ATOM 1845 C C . ALA A 1 224 ? 2.538 6.558 7.505 1.00 98.62 224 ALA A C 1
ATOM 1847 O O . ALA A 1 224 ? 3.386 5.769 7.080 1.00 98.62 224 ALA A O 1
ATOM 1848 N N . LYS A 1 225 ? 2.781 7.394 8.515 1.00 98.62 225 LYS A N 1
ATOM 1849 C CA . LYS A 1 225 ? 4.067 7.479 9.202 1.00 98.62 225 LYS A CA 1
ATOM 1850 C C . LYS A 1 225 ? 4.404 6.178 9.926 1.00 98.62 225 LYS A C 1
ATOM 1852 O O . LYS A 1 225 ? 5.505 5.669 9.740 1.00 98.62 225 LYS A O 1
ATOM 1857 N N . GLU A 1 226 ? 3.467 5.628 10.694 1.00 98.56 226 GLU A N 1
ATOM 1858 C CA . GLU A 1 226 ? 3.686 4.387 11.447 1.00 98.56 226 GLU A CA 1
ATOM 1859 C C . GLU A 1 226 ? 3.930 3.188 10.522 1.00 98.56 226 GLU A C 1
ATOM 1861 O O . GLU A 1 226 ? 4.803 2.367 10.805 1.00 98.56 226 GLU A O 1
ATOM 1866 N N . SER A 1 227 ? 3.252 3.129 9.368 1.00 98.62 227 SER A N 1
ATOM 1867 C CA . SER A 1 227 ? 3.508 2.100 8.349 1.00 98.62 227 SER A CA 1
ATOM 1868 C C . SER A 1 227 ? 4.946 2.160 7.832 1.00 98.62 227 SER A C 1
ATOM 1870 O O . SER A 1 227 ? 5.656 1.151 7.808 1.00 98.62 227 SER A O 1
ATOM 1872 N N . VAL A 1 228 ? 5.406 3.356 7.451 1.00 98.69 228 VAL A N 1
ATOM 1873 C CA . VAL A 1 228 ? 6.756 3.555 6.904 1.00 98.69 228 VAL A CA 1
ATOM 1874 C C . VAL A 1 228 ? 7.833 3.314 7.961 1.00 98.69 228 VAL A C 1
ATOM 1876 O O . VAL A 1 228 ? 8.813 2.624 7.676 1.00 98.69 228 VAL A O 1
ATOM 1879 N N . GLU A 1 229 ? 7.658 3.829 9.180 1.00 98.38 229 GLU A N 1
ATOM 1880 C CA . GLU A 1 229 ? 8.593 3.601 10.289 1.00 98.38 229 GLU A CA 1
ATOM 1881 C C . GLU A 1 229 ? 8.677 2.107 10.642 1.00 98.38 229 GLU A C 1
ATOM 1883 O O . GLU A 1 229 ? 9.780 1.557 10.690 1.00 98.38 229 GLU A O 1
ATOM 1888 N N . GLY A 1 230 ? 7.537 1.416 10.752 1.00 98.19 230 GLY A N 1
ATOM 1889 C CA . GLY A 1 230 ? 7.494 -0.025 11.014 1.00 98.19 230 GLY A CA 1
ATOM 1890 C C . GLY A 1 230 ? 8.187 -0.858 9.927 1.00 98.19 230 GLY A C 1
ATOM 1891 O O . GLY A 1 230 ? 8.949 -1.785 10.226 1.00 98.19 230 GLY A O 1
ATOM 1892 N N . TRP A 1 231 ? 8.008 -0.511 8.648 1.00 98.62 231 TRP A N 1
ATOM 1893 C CA . TRP A 1 231 ? 8.746 -1.163 7.561 1.00 98.62 231 TRP A CA 1
ATOM 1894 C C . TRP A 1 231 ? 10.250 -0.875 7.604 1.00 98.62 231 TRP A C 1
ATOM 1896 O O . TRP A 1 231 ? 11.047 -1.773 7.327 1.00 98.62 231 TRP A O 1
ATOM 1906 N N . LEU A 1 232 ? 10.673 0.334 7.974 1.00 98.31 232 LEU A N 1
ATOM 1907 C CA . LEU A 1 232 ? 12.095 0.676 8.084 1.00 98.31 232 LEU A CA 1
ATOM 1908 C C . LEU A 1 232 ? 12.809 -0.075 9.219 1.00 98.31 232 LEU A C 1
ATOM 1910 O O . LEU A 1 232 ? 14.004 -0.375 9.099 1.00 98.31 232 LEU A O 1
ATOM 1914 N N . GLU A 1 233 ? 12.107 -0.405 10.301 1.00 97.88 233 GLU A N 1
ATOM 1915 C CA . GLU A 1 233 ? 12.669 -1.170 11.420 1.00 97.88 233 GLU A CA 1
ATOM 1916 C C . GLU A 1 233 ? 12.931 -2.641 11.055 1.00 97.88 233 GLU A C 1
ATOM 1918 O O . GLU A 1 233 ? 13.912 -3.237 11.516 1.00 97.88 233 GLU A O 1
ATOM 1923 N N . SER A 1 234 ? 12.138 -3.212 10.143 1.00 97.75 234 SER A N 1
ATOM 1924 C CA . SER A 1 234 ? 12.335 -4.568 9.620 1.00 97.75 234 SER A CA 1
ATOM 1925 C C . SER A 1 234 ? 13.394 -4.600 8.507 1.00 97.75 234 SER A C 1
ATOM 1927 O O . SER A 1 234 ? 13.223 -3.958 7.472 1.00 97.75 234 SER A O 1
ATOM 1929 N N . PRO A 1 235 ? 14.500 -5.365 8.634 1.00 97.12 235 PRO A N 1
ATOM 1930 C CA . PRO A 1 235 ? 15.510 -5.468 7.576 1.00 97.12 235 PRO A CA 1
ATOM 1931 C C . PRO A 1 235 ? 14.955 -5.915 6.215 1.00 97.12 235 PRO A C 1
ATOM 1933 O O . PRO A 1 235 ? 15.376 -5.377 5.194 1.00 97.12 235 PRO A O 1
ATOM 1936 N N . GLY A 1 236 ? 14.004 -6.859 6.207 1.00 96.12 236 GLY A N 1
ATOM 1937 C CA . GLY A 1 236 ? 13.365 -7.349 4.983 1.00 96.12 236 GLY A CA 1
ATOM 1938 C C . GLY A 1 236 ? 12.566 -6.248 4.290 1.00 96.12 236 GLY A C 1
ATOM 1939 O O . GLY A 1 236 ? 12.893 -5.873 3.165 1.00 96.12 236 GLY A O 1
ATOM 1940 N N . HIS A 1 237 ? 11.604 -5.653 4.999 1.00 98.12 237 HIS A N 1
ATOM 1941 C CA . HIS A 1 237 ? 10.751 -4.598 4.446 1.00 98.12 237 HIS A CA 1
ATOM 1942 C C . HIS A 1 237 ? 11.549 -3.355 4.032 1.00 98.12 237 HIS A C 1
ATOM 1944 O O . HIS A 1 237 ? 11.335 -2.804 2.950 1.00 98.12 237 HIS A O 1
ATOM 1950 N N . ARG A 1 238 ? 12.530 -2.947 4.848 1.00 97.62 238 ARG A N 1
ATOM 1951 C CA . ARG A 1 238 ? 13.437 -1.832 4.549 1.00 97.62 238 ARG A CA 1
ATOM 1952 C C . ARG A 1 238 ? 14.237 -2.052 3.272 1.00 97.62 238 ARG A C 1
ATOM 1954 O O . ARG A 1 238 ? 14.446 -1.094 2.533 1.00 97.62 238 ARG A O 1
ATOM 1961 N N . SER A 1 239 ? 14.705 -3.277 3.016 1.00 95.56 239 SER A N 1
ATOM 1962 C CA . SER A 1 239 ? 15.467 -3.572 1.797 1.00 95.56 239 SER A CA 1
ATOM 1963 C C . SER A 1 239 ? 14.628 -3.346 0.536 1.00 95.56 239 SER A C 1
ATOM 1965 O O . SER A 1 239 ? 15.117 -2.725 -0.406 1.00 95.56 239 SER A O 1
ATOM 1967 N N . THR A 1 240 ? 13.348 -3.730 0.566 1.00 95.88 240 THR A N 1
ATOM 1968 C CA . THR A 1 240 ? 12.380 -3.475 -0.510 1.00 95.88 240 THR A CA 1
ATOM 1969 C C . THR A 1 240 ? 12.052 -1.987 -0.646 1.00 95.88 240 THR A C 1
ATOM 1971 O O . THR A 1 240 ? 12.082 -1.442 -1.745 1.00 95.88 240 THR A O 1
ATOM 1974 N N . LEU A 1 241 ? 11.787 -1.311 0.475 1.00 96.06 241 LEU A N 1
ATOM 1975 C CA . LEU A 1 241 ? 11.365 0.093 0.514 1.00 96.06 241 LEU A CA 1
ATOM 1976 C C . LEU A 1 241 ? 12.459 1.035 -0.007 1.00 96.06 241 LEU A C 1
ATOM 1978 O O . LEU A 1 241 ? 12.188 1.944 -0.800 1.00 96.06 241 LEU A O 1
ATOM 1982 N N . LEU A 1 242 ? 13.704 0.809 0.424 1.00 94.75 242 LEU A N 1
ATOM 1983 C CA . LEU A 1 242 ? 14.841 1.627 0.014 1.00 94.75 242 LEU A CA 1
ATOM 1984 C C . LEU A 1 242 ? 15.374 1.239 -1.362 1.00 94.75 242 LEU A C 1
ATOM 1986 O O . LEU A 1 242 ? 15.752 2.148 -2.091 1.00 94.75 242 LEU A O 1
ATOM 1990 N N . ASP A 1 243 ? 15.398 -0.057 -1.703 1.00 93.38 243 ASP A N 1
ATOM 1991 C CA . ASP A 1 243 ? 15.829 -0.587 -3.007 1.00 93.38 243 ASP A CA 1
ATOM 1992 C C . ASP A 1 243 ? 17.057 0.154 -3.560 1.00 93.38 243 ASP A C 1
ATOM 1994 O O . ASP A 1 243 ? 16.998 0.937 -4.512 1.00 93.38 243 ASP A O 1
ATOM 1998 N N . LEU A 1 244 ? 18.195 -0.067 -2.894 1.00 90.50 244 LEU A N 1
ATOM 1999 C CA . LEU A 1 244 ? 19.453 0.614 -3.215 1.00 90.50 244 LEU A CA 1
ATOM 2000 C C . LEU A 1 244 ? 19.934 0.319 -4.648 1.00 90.50 244 LEU A C 1
ATOM 2002 O O . LEU A 1 244 ? 20.707 1.105 -5.196 1.00 90.50 244 LEU A O 1
ATOM 2006 N N . ASP A 1 245 ? 19.452 -0.773 -5.245 1.00 88.75 245 ASP A N 1
ATOM 2007 C CA . ASP A 1 245 ? 19.785 -1.225 -6.597 1.00 88.75 245 ASP A CA 1
ATOM 2008 C C . ASP A 1 245 ? 18.807 -0.703 -7.670 1.00 88.75 245 ASP A C 1
ATOM 2010 O O . ASP A 1 245 ? 18.995 -0.980 -8.855 1.00 88.75 245 ASP A O 1
ATOM 2014 N N . ASN A 1 246 ? 17.806 0.108 -7.294 1.00 89.62 246 ASN A N 1
ATOM 2015 C CA . ASN A 1 246 ? 16.833 0.715 -8.210 1.00 89.62 246 ASN A CA 1
ATOM 2016 C C . ASN A 1 246 ? 16.043 -0.302 -9.063 1.00 89.62 246 ASN A C 1
ATOM 2018 O O . ASN A 1 246 ? 15.731 -0.020 -10.230 1.00 89.62 246 ASN A O 1
ATOM 2022 N N . LEU A 1 247 ? 15.726 -1.464 -8.491 1.00 92.12 247 LEU A N 1
ATOM 2023 C CA . LEU A 1 247 ? 14.956 -2.527 -9.130 1.00 92.12 247 LEU A CA 1
ATOM 2024 C C . LEU A 1 247 ? 13.521 -2.094 -9.440 1.00 92.12 247 LEU A C 1
ATOM 2026 O O . LEU A 1 247 ? 13.002 -2.457 -10.497 1.00 92.12 247 LEU A O 1
ATOM 2030 N N . TYR A 1 248 ? 12.890 -1.312 -8.563 1.00 95.12 248 TYR A N 1
ATOM 2031 C CA . TYR A 1 248 ? 11.494 -0.901 -8.713 1.00 95.12 248 TYR A CA 1
ATOM 2032 C C . TYR A 1 248 ? 11.386 0.508 -9.294 1.00 95.12 248 TYR A C 1
ATOM 2034 O O . TYR A 1 248 ? 12.186 1.404 -9.008 1.00 95.12 248 TYR A O 1
ATOM 2042 N N . SER A 1 249 ? 10.361 0.720 -10.114 1.00 95.12 249 SER A N 1
ATOM 2043 C CA . SER A 1 249 ? 10.084 2.016 -10.740 1.00 95.12 249 SER A CA 1
ATOM 2044 C C . SER A 1 249 ? 8.723 2.584 -10.362 1.00 95.12 249 SER A C 1
ATOM 2046 O O . SER A 1 249 ? 8.516 3.796 -10.472 1.00 95.12 249 SER A O 1
ATOM 2048 N N . ASP A 1 250 ? 7.808 1.720 -9.934 1.00 96.69 250 ASP A N 1
ATOM 2049 C CA . ASP A 1 250 ? 6.427 2.050 -9.635 1.00 96.69 250 ASP A CA 1
ATOM 2050 C C . ASP A 1 250 ? 5.991 1.285 -8.380 1.00 96.69 250 ASP A C 1
ATOM 2052 O O . ASP A 1 250 ? 6.531 0.221 -8.063 1.00 96.69 250 ASP A O 1
ATOM 2056 N N . ALA A 1 251 ? 5.022 1.835 -7.662 1.00 98.25 251 ALA A N 1
ATOM 2057 C CA . ALA A 1 251 ? 4.413 1.194 -6.510 1.00 98.25 251 ALA A CA 1
ATOM 2058 C C . ALA A 1 251 ? 2.936 1.579 -6.378 1.00 98.25 251 ALA A C 1
ATOM 2060 O O . ALA A 1 251 ? 2.503 2.633 -6.858 1.00 98.25 251 ALA A O 1
ATOM 2061 N N . GLY A 1 252 ? 2.181 0.724 -5.702 1.00 98.50 252 GLY A N 1
ATOM 2062 C CA . GLY A 1 252 ? 0.812 0.974 -5.275 1.00 98.50 252 GLY A CA 1
ATOM 2063 C C . GLY A 1 252 ? 0.667 0.652 -3.795 1.00 98.50 252 GLY A C 1
ATOM 2064 O O . GLY A 1 252 ? 1.303 -0.269 -3.292 1.00 98.50 252 GLY A O 1
ATOM 2065 N N . VAL A 1 253 ? -0.146 1.434 -3.093 1.00 98.88 253 VAL A N 1
ATOM 2066 C CA . VAL A 1 253 ? -0.471 1.195 -1.683 1.00 98.88 253 VAL A CA 1
ATOM 2067 C C . VAL A 1 253 ? -1.965 0.935 -1.582 1.00 98.88 253 VAL A C 1
ATOM 2069 O O . VAL A 1 253 ? -2.742 1.599 -2.271 1.00 98.88 253 VAL A O 1
ATOM 2072 N N . GLY A 1 254 ? -2.355 -0.018 -0.745 1.00 98.81 254 GLY A N 1
ATOM 2073 C CA . GLY A 1 254 ? -3.747 -0.335 -0.481 1.00 98.81 254 GLY A CA 1
ATOM 2074 C C . GLY A 1 254 ? -4.010 -0.544 0.999 1.00 98.81 254 GLY A C 1
ATOM 2075 O O . GLY A 1 254 ? -3.289 -1.297 1.661 1.00 98.81 254 GLY A O 1
ATOM 2076 N N . ILE A 1 255 ? -5.043 0.117 1.515 1.00 98.69 255 ILE A N 1
ATOM 2077 C CA . ILE A 1 255 ? -5.424 0.057 2.928 1.00 98.69 255 ILE A CA 1
ATOM 2078 C C . ILE A 1 255 ? -6.854 -0.464 3.055 1.00 98.69 255 ILE A C 1
ATOM 2080 O O . ILE A 1 255 ? -7.740 -0.056 2.305 1.00 98.69 255 ILE A O 1
ATOM 2084 N N . SER A 1 256 ? -7.080 -1.342 4.029 1.00 98.50 256 SER A N 1
ATOM 2085 C CA . SER A 1 256 ? -8.419 -1.712 4.486 1.00 98.50 256 SER A CA 1
ATOM 2086 C C . SER A 1 256 ? -8.463 -1.638 6.004 1.00 98.50 256 SER A C 1
ATOM 2088 O O . SER A 1 256 ? -7.575 -2.174 6.667 1.00 98.50 256 SER A O 1
ATOM 2090 N N . CYS A 1 257 ? -9.476 -0.972 6.548 1.00 97.81 257 CYS A N 1
ATOM 2091 C CA . CYS A 1 257 ? -9.627 -0.780 7.984 1.00 97.81 257 CYS A CA 1
ATOM 2092 C C . CYS A 1 257 ? -11.039 -1.134 8.439 1.00 97.81 257 CYS A C 1
ATOM 2094 O O . CYS A 1 257 ? -12.000 -0.893 7.712 1.00 97.81 257 CYS A O 1
ATOM 2096 N N . GLU A 1 258 ? -11.152 -1.630 9.665 1.00 94.19 258 GLU A N 1
ATOM 2097 C CA . GLU A 1 258 ? -12.412 -1.759 10.393 1.00 94.19 258 GLU A CA 1
ATOM 2098 C C . GLU A 1 258 ? -12.158 -1.400 11.860 1.00 94.19 258 GLU A C 1
ATOM 2100 O O . GLU A 1 258 ? -11.197 -1.888 12.465 1.00 94.19 258 GLU A O 1
ATOM 2105 N N . LYS A 1 259 ? -13.005 -0.536 12.437 1.00 90.44 259 LYS A N 1
ATOM 2106 C CA . LYS A 1 259 ? -12.884 -0.079 13.829 1.00 90.44 259 LYS A CA 1
ATOM 2107 C C . LYS A 1 259 ? -11.485 0.476 14.113 1.00 90.44 259 LYS A C 1
ATOM 2109 O O . LYS A 1 259 ? -11.104 1.505 13.573 1.00 90.44 259 LYS A O 1
ATOM 2114 N N . ASN A 1 260 ? -10.708 -0.200 14.949 1.00 92.94 260 ASN A N 1
ATOM 2115 C CA . ASN A 1 260 ? -9.386 0.213 15.394 1.00 92.94 260 ASN A CA 1
ATOM 2116 C C . ASN A 1 260 ? -8.262 -0.630 14.771 1.00 92.94 260 ASN A C 1
ATOM 2118 O O . ASN A 1 260 ? -7.181 -0.714 15.351 1.00 92.94 260 ASN A O 1
ATOM 2122 N N . LEU A 1 261 ? -8.495 -1.278 13.626 1.00 96.00 261 LEU A N 1
ATOM 2123 C CA . LEU A 1 261 ? -7.514 -2.145 12.976 1.00 96.00 261 LEU A CA 1
ATOM 2124 C C . LEU A 1 261 ? -7.399 -1.825 11.483 1.00 96.00 261 LEU A C 1
ATOM 2126 O O . LEU A 1 261 ? -8.405 -1.745 10.783 1.00 96.00 261 LEU A O 1
ATOM 2130 N N . CYS A 1 262 ? -6.168 -1.681 10.990 1.00 98.31 262 CYS A N 1
ATOM 2131 C CA . CYS A 1 262 ? -5.878 -1.438 9.578 1.00 98.31 262 CYS A CA 1
ATOM 2132 C C . CYS A 1 262 ? -4.844 -2.423 9.027 1.00 98.31 262 CYS A C 1
ATOM 2134 O O . CYS A 1 262 ? -3.761 -2.595 9.591 1.00 98.31 262 CYS A O 1
ATOM 2136 N N . TYR A 1 263 ? -5.157 -2.991 7.867 1.00 98.75 263 TYR A N 1
ATOM 2137 C CA . TYR A 1 263 ? -4.251 -3.758 7.022 1.00 98.75 263 TYR A CA 1
ATOM 2138 C C . TYR A 1 263 ? -3.719 -2.855 5.916 1.00 98.75 263 TYR A C 1
ATOM 2140 O O . TYR A 1 263 ? -4.493 -2.211 5.203 1.00 98.75 263 TYR A O 1
ATOM 2148 N N . VAL A 1 264 ? -2.398 -2.812 5.766 1.00 98.81 264 VAL A N 1
ATOM 2149 C CA . VAL A 1 264 ? -1.716 -1.980 4.776 1.00 98.81 264 VAL A CA 1
ATOM 2150 C C . VAL A 1 264 ? -0.793 -2.856 3.937 1.00 98.81 264 VAL A C 1
ATOM 2152 O O . VAL A 1 264 ? 0.092 -3.535 4.462 1.00 98.81 264 VAL A O 1
ATOM 2155 N N . THR A 1 265 ? -0.976 -2.783 2.624 1.00 98.94 265 THR A N 1
ATOM 2156 C CA . THR A 1 265 ? -0.174 -3.474 1.613 1.00 98.94 265 THR A CA 1
ATOM 2157 C C . THR A 1 265 ? 0.510 -2.427 0.745 1.00 98.94 265 THR A C 1
ATOM 2159 O O . THR A 1 265 ? -0.142 -1.498 0.265 1.00 98.94 265 THR A O 1
ATOM 2162 N N . MET A 1 266 ? 1.821 -2.550 0.543 1.00 98.81 266 MET A N 1
ATOM 2163 C CA . MET A 1 266 ? 2.567 -1.771 -0.441 1.00 98.81 266 MET A CA 1
ATOM 2164 C C . MET A 1 266 ? 3.241 -2.710 -1.432 1.00 98.81 266 MET A C 1
ATOM 2166 O O . MET A 1 266 ? 4.170 -3.443 -1.091 1.00 98.81 266 MET A O 1
ATOM 2170 N N . ASP A 1 267 ? 2.791 -2.611 -2.671 1.00 98.75 267 ASP A N 1
ATOM 2171 C CA . ASP A 1 267 ? 3.206 -3.434 -3.790 1.00 98.75 267 ASP A CA 1
ATOM 2172 C C . ASP A 1 267 ? 4.159 -2.649 -4.690 1.00 98.75 267 ASP A C 1
ATOM 2174 O O . ASP A 1 267 ? 3.884 -1.516 -5.092 1.00 98.75 267 ASP A O 1
ATOM 2178 N N . PHE A 1 268 ? 5.291 -3.258 -5.023 1.00 98.25 268 PHE A N 1
ATOM 2179 C CA . PHE A 1 268 ? 6.366 -2.666 -5.813 1.00 98.25 268 PHE A CA 1
ATOM 2180 C C . PHE A 1 268 ? 6.497 -3.415 -7.129 1.00 98.25 268 PHE A C 1
ATOM 2182 O O . PHE A 1 268 ? 6.562 -4.644 -7.130 1.00 98.25 268 PHE A O 1
ATOM 2189 N N . ILE A 1 269 ? 6.621 -2.691 -8.242 1.00 95.81 269 ILE A N 1
ATOM 2190 C CA . ILE A 1 269 ? 6.892 -3.292 -9.550 1.00 95.81 269 ILE A CA 1
ATOM 2191 C C . ILE A 1 269 ? 7.927 -2.503 -10.355 1.00 95.81 269 ILE A C 1
ATOM 2193 O O . ILE A 1 269 ? 8.176 -1.311 -10.149 1.00 95.81 269 ILE A O 1
ATOM 2197 N N . SER A 1 270 ? 8.520 -3.189 -11.324 1.00 93.75 270 SER A N 1
ATOM 2198 C CA . SER A 1 270 ? 9.401 -2.601 -12.325 1.00 93.75 270 SER A CA 1
ATOM 2199 C C . SER A 1 270 ? 8.736 -2.605 -13.699 1.00 93.75 270 SER A C 1
ATOM 2201 O O . SER A 1 270 ? 8.561 -3.657 -14.318 1.00 93.75 270 SER A O 1
ATOM 2203 N N . LEU A 1 271 ? 8.376 -1.404 -14.158 1.00 91.88 271 LEU A N 1
ATOM 2204 C CA . LEU A 1 271 ? 7.859 -1.084 -15.495 1.00 91.88 271 LEU A CA 1
ATOM 2205 C C . LEU A 1 271 ? 8.817 -0.184 -16.279 1.00 91.88 271 LEU A C 1
ATOM 2207 O O . LEU A 1 271 ? 8.475 0.299 -17.356 1.00 91.88 271 LEU A O 1
ATOM 2211 N N . ARG A 1 272 ? 10.013 0.079 -15.751 1.00 90.12 272 ARG A N 1
ATOM 2212 C CA . ARG A 1 272 ? 11.007 0.909 -16.423 1.00 90.12 272 ARG A CA 1
ATOM 2213 C C . ARG A 1 272 ? 12.384 0.292 -16.326 1.00 90.12 272 ARG A C 1
ATOM 2215 O O . ARG A 1 272 ? 12.935 0.153 -15.237 1.00 90.12 272 ARG A O 1
ATOM 2222 N N . TYR A 1 273 ? 12.984 0.067 -17.484 1.00 87.88 273 TYR A N 1
ATOM 2223 C CA . TYR A 1 273 ? 14.380 -0.319 -17.594 1.00 87.88 273 TYR A CA 1
ATOM 2224 C C . TYR A 1 273 ? 15.204 0.861 -18.113 1.00 87.88 273 TYR A C 1
ATOM 2226 O O . TYR A 1 273 ? 14.878 1.431 -19.153 1.00 87.88 273 TYR A O 1
ATOM 2234 N N . LEU A 1 274 ? 16.244 1.253 -17.369 1.00 89.31 274 LEU A N 1
ATOM 2235 C CA . LEU A 1 274 ? 17.154 2.337 -17.747 1.00 89.31 274 LEU A CA 1
ATOM 2236 C C . LEU A 1 274 ? 18.576 1.803 -17.897 1.00 89.31 274 LEU A C 1
ATOM 2238 O O . LEU A 1 274 ? 19.067 1.103 -17.014 1.00 89.31 274 LEU A O 1
ATOM 2242 N N . ILE A 1 275 ? 19.247 2.198 -18.977 1.00 90.38 275 ILE A N 1
ATOM 2243 C CA . ILE A 1 275 ? 20.683 1.996 -19.171 1.00 90.38 275 ILE A CA 1
ATOM 2244 C C . ILE A 1 275 ? 21.319 3.338 -19.511 1.00 90.38 275 ILE A C 1
ATOM 2246 O O . ILE A 1 275 ? 20.933 3.987 -20.481 1.00 90.38 275 ILE A O 1
ATOM 2250 N N . GLU A 1 276 ? 22.352 3.697 -18.757 1.00 91.88 276 GLU A N 1
ATOM 2251 C CA . GLU A 1 276 ? 23.268 4.787 -19.082 1.00 91.88 276 GLU A CA 1
ATOM 2252 C C . GLU A 1 276 ? 24.669 4.195 -19.234 1.00 91.88 276 GLU A C 1
ATOM 2254 O O . GLU A 1 276 ? 25.181 3.542 -18.321 1.00 91.88 276 GLU A O 1
ATOM 2259 N N . THR A 1 277 ? 25.278 4.332 -20.413 1.00 93.12 277 THR A N 1
ATOM 2260 C CA . THR A 1 277 ? 26.576 3.703 -20.683 1.00 93.12 277 THR A CA 1
ATOM 2261 C C . THR A 1 277 ? 27.353 4.387 -21.804 1.00 93.12 277 THR A C 1
ATOM 2263 O O . THR A 1 277 ? 26.777 5.001 -22.702 1.00 93.12 277 THR A O 1
ATOM 2266 N N . ASP A 1 278 ? 28.677 4.237 -21.778 1.00 94.69 278 ASP A N 1
ATOM 2267 C CA . ASP A 1 278 ? 29.564 4.664 -22.853 1.00 94.69 278 ASP A CA 1
ATOM 2268 C C . ASP A 1 278 ? 29.884 3.492 -23.784 1.00 94.69 278 ASP A C 1
ATOM 2270 O O . ASP A 1 278 ? 30.434 2.460 -23.397 1.00 94.69 278 ASP A O 1
ATOM 2274 N N . LEU A 1 279 ? 29.568 3.680 -25.058 1.00 93.38 279 LEU A N 1
ATOM 2275 C CA . LEU A 1 279 ? 29.800 2.722 -26.123 1.00 93.38 279 LEU A CA 1
ATOM 2276 C C . LEU A 1 279 ? 31.097 3.062 -26.855 1.00 93.38 279 LEU A C 1
ATOM 2278 O O . LEU A 1 279 ? 31.315 4.197 -27.287 1.00 93.38 279 LEU A O 1
ATOM 2282 N N . ASN A 1 280 ? 31.929 2.047 -27.078 1.00 93.25 280 ASN A N 1
ATOM 2283 C CA . ASN A 1 280 ? 33.115 2.163 -27.923 1.00 93.25 280 ASN A CA 1
ATOM 2284 C C . ASN A 1 280 ? 32.733 2.292 -29.403 1.00 93.25 280 ASN A C 1
ATOM 2286 O O . ASN A 1 280 ? 31.686 1.804 -29.833 1.00 93.25 280 ASN A O 1
ATOM 2290 N N . SER A 1 281 ? 33.603 2.902 -30.209 1.00 92.50 281 SER A N 1
ATOM 2291 C CA . SER A 1 281 ? 33.459 2.906 -31.669 1.00 92.50 281 SER A CA 1
ATOM 2292 C C . SER A 1 281 ? 33.492 1.490 -32.247 1.00 92.50 281 SER A C 1
ATOM 2294 O O . SER A 1 281 ? 34.292 0.673 -31.791 1.00 92.50 281 SER A O 1
ATOM 2296 N N . ASN A 1 282 ? 32.720 1.243 -33.309 1.00 91.12 282 ASN A N 1
ATOM 2297 C CA . ASN A 1 282 ? 32.650 -0.046 -34.008 1.00 91.12 282 ASN A CA 1
ATOM 2298 C C . ASN A 1 282 ? 32.226 -1.197 -33.086 1.00 91.12 282 ASN A C 1
ATOM 2300 O O . ASN A 1 282 ? 32.788 -2.290 -33.156 1.00 91.12 282 ASN A O 1
ATOM 2304 N N . SER A 1 283 ? 31.253 -0.945 -32.206 1.00 92.12 283 SER A N 1
ATOM 2305 C CA . SER A 1 283 ? 30.707 -1.962 -31.306 1.00 92.12 283 SER A CA 1
ATOM 2306 C C . SER A 1 283 ? 29.248 -2.280 -31.623 1.00 92.12 283 SER A C 1
ATOM 2308 O O . SER A 1 283 ? 28.519 -1.458 -32.181 1.00 92.12 283 SER A O 1
ATOM 2310 N N . CYS A 1 284 ? 28.852 -3.498 -31.262 1.00 93.69 284 CYS A N 1
ATOM 2311 C CA . CYS A 1 284 ? 27.480 -3.979 -31.282 1.00 93.69 284 CYS A CA 1
ATOM 2312 C C . CYS A 1 284 ? 27.090 -4.361 -29.860 1.00 93.69 284 CYS A C 1
ATOM 2314 O O . CYS A 1 284 ? 27.846 -5.054 -29.180 1.00 93.69 284 CYS A O 1
ATOM 2316 N N . TRP A 1 285 ? 25.909 -3.937 -29.440 1.00 93.75 285 TRP A N 1
ATOM 2317 C CA . TRP A 1 285 ? 25.345 -4.237 -28.129 1.00 93.75 285 TRP A CA 1
ATOM 2318 C C . TRP A 1 285 ? 23.919 -4.729 -28.312 1.00 93.75 285 TRP A C 1
ATOM 2320 O O . TRP A 1 285 ? 23.229 -4.266 -29.218 1.00 93.75 285 TRP A O 1
ATOM 2330 N N . ALA A 1 286 ? 23.499 -5.667 -27.470 1.00 94.38 286 ALA A N 1
ATOM 2331 C CA . ALA A 1 286 ? 22.135 -6.166 -27.423 1.00 94.38 286 ALA A CA 1
ATOM 2332 C C . ALA A 1 286 ? 21.621 -6.056 -25.991 1.00 94.38 286 ALA A C 1
ATOM 2334 O O . ALA A 1 286 ? 22.301 -6.465 -25.050 1.00 94.38 286 ALA A O 1
ATOM 2335 N N . VAL A 1 287 ? 20.431 -5.487 -25.850 1.00 93.75 287 VAL A N 1
ATOM 2336 C CA . VAL A 1 287 ? 19.727 -5.335 -24.581 1.00 93.75 287 VAL A CA 1
ATOM 2337 C C . VAL A 1 287 ? 18.427 -6.121 -24.679 1.00 93.75 287 VAL A C 1
ATOM 2339 O O . VAL A 1 287 ? 17.587 -5.759 -25.505 1.00 93.75 287 VAL A O 1
ATOM 2342 N N . PRO A 1 288 ? 18.241 -7.182 -23.876 1.00 92.88 288 PRO A N 1
ATOM 2343 C CA . PRO A 1 288 ? 16.957 -7.861 -23.763 1.00 92.88 288 PRO A CA 1
ATOM 2344 C C . PRO A 1 288 ? 15.880 -6.895 -23.283 1.00 92.88 288 PRO A C 1
ATOM 2346 O O . PRO A 1 288 ? 16.066 -6.204 -22.283 1.00 92.88 288 PRO A O 1
ATOM 2349 N N . ILE A 1 289 ? 14.769 -6.839 -24.017 1.00 92.44 289 ILE A N 1
ATOM 2350 C CA . ILE A 1 289 ? 13.614 -5.990 -23.682 1.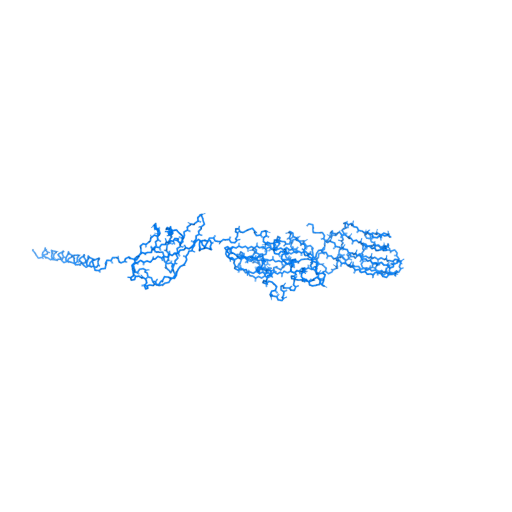00 92.44 289 ILE A CA 1
ATOM 2351 C C . ILE A 1 289 ? 12.348 -6.803 -23.433 1.00 92.44 289 ILE A C 1
ATOM 2353 O O . ILE A 1 289 ? 11.377 -6.280 -22.911 1.00 92.44 289 ILE A O 1
ATOM 2357 N N . TYR A 1 290 ? 12.359 -8.084 -23.789 1.00 91.69 290 TYR A N 1
ATOM 2358 C CA . TYR A 1 290 ? 11.346 -9.049 -23.398 1.00 91.69 290 TYR A CA 1
ATOM 2359 C C . TYR A 1 290 ? 12.019 -10.415 -23.331 1.00 91.69 290 TYR A C 1
ATOM 2361 O O . TYR A 1 290 ? 12.109 -11.130 -24.325 1.00 91.69 290 TYR A O 1
ATOM 2369 N N . ASP A 1 291 ? 12.559 -10.758 -22.165 1.00 87.12 291 ASP A N 1
ATOM 2370 C CA . ASP A 1 291 ? 13.319 -11.994 -21.996 1.00 87.12 291 ASP A CA 1
ATOM 2371 C C . ASP A 1 291 ? 12.431 -13.242 -22.171 1.00 87.12 291 ASP A C 1
ATOM 2373 O O . ASP A 1 291 ? 11.252 -13.246 -21.810 1.00 87.12 291 ASP A O 1
ATOM 2377 N N . GLU A 1 292 ? 12.996 -14.322 -22.718 1.00 86.25 292 GLU A N 1
ATOM 2378 C CA . GLU A 1 292 ? 12.268 -15.583 -22.925 1.00 86.25 292 GLU A CA 1
ATOM 2379 C C . GLU A 1 292 ? 11.834 -16.252 -21.611 1.00 86.25 292 GLU A C 1
ATOM 2381 O O . GLU A 1 292 ? 10.902 -17.056 -21.610 1.00 86.25 292 GLU A O 1
ATOM 2386 N N . SER A 1 293 ? 12.469 -15.916 -20.487 1.00 82.31 293 SER A N 1
ATOM 2387 C CA . SER A 1 293 ? 12.092 -16.416 -19.162 1.00 82.31 293 SER A CA 1
ATOM 2388 C C . SER A 1 293 ? 10.833 -15.766 -18.588 1.00 82.31 293 SER A C 1
ATOM 2390 O O . SER A 1 293 ? 10.268 -16.290 -17.626 1.00 82.31 293 SER A O 1
ATOM 2392 N N . PHE A 1 294 ? 10.361 -14.651 -19.156 1.00 82.06 294 PHE A N 1
ATOM 2393 C CA . PHE A 1 294 ? 9.140 -14.012 -18.676 1.00 82.06 294 PHE A CA 1
ATOM 2394 C C . PHE A 1 294 ? 7.921 -14.894 -18.956 1.00 82.06 294 PHE A C 1
ATOM 2396 O O . PHE A 1 294 ? 7.778 -15.482 -20.024 1.00 82.06 294 PHE A O 1
ATOM 2403 N N . TYR A 1 295 ? 7.018 -14.984 -17.980 1.00 75.06 295 TYR A N 1
ATOM 2404 C CA . TYR A 1 295 ? 5.846 -15.865 -18.045 1.00 75.06 295 TYR A CA 1
ATOM 2405 C C . TYR A 1 295 ? 4.769 -15.400 -19.031 1.00 75.06 295 TYR A C 1
ATOM 2407 O O . TYR A 1 295 ? 3.860 -16.159 -19.345 1.00 75.06 295 TYR A O 1
ATOM 2415 N N . TYR A 1 296 ? 4.857 -14.160 -19.502 1.00 78.69 296 TYR A N 1
ATOM 2416 C CA . TYR A 1 296 ? 3.895 -13.573 -20.422 1.00 78.69 296 TYR A CA 1
ATOM 2417 C C . TYR A 1 296 ? 4.141 -14.089 -21.840 1.00 78.69 296 TYR A C 1
ATOM 2419 O O . TYR A 1 296 ? 5.280 -14.056 -22.306 1.00 78.69 296 TYR A O 1
ATOM 2427 N N . ASP A 1 297 ? 3.077 -14.495 -22.533 1.00 78.88 297 ASP A N 1
ATOM 2428 C CA . ASP A 1 297 ? 3.095 -14.926 -23.941 1.00 78.88 297 ASP A CA 1
ATOM 2429 C C . ASP A 1 297 ? 2.184 -14.033 -24.805 1.00 78.88 297 ASP A C 1
ATOM 2431 O O . ASP A 1 297 ? 1.475 -14.503 -25.695 1.00 78.88 297 ASP A O 1
ATOM 2435 N N . LEU A 1 298 ? 2.171 -12.728 -24.520 1.00 84.25 298 LEU A N 1
ATOM 2436 C CA . LEU A 1 298 ? 1.380 -11.736 -25.248 1.00 84.25 298 LEU A CA 1
ATOM 2437 C C . LEU A 1 298 ? 2.274 -10.585 -25.717 1.00 84.25 298 LEU A C 1
ATOM 2439 O O . LEU A 1 298 ? 3.236 -10.257 -25.024 1.00 84.25 298 LEU A O 1
ATOM 2443 N N . PRO A 1 299 ? 1.972 -9.950 -26.863 1.00 89.38 299 PRO A N 1
ATOM 2444 C CA . PRO A 1 299 ? 2.663 -8.734 -27.272 1.00 89.38 299 PRO A CA 1
ATOM 2445 C C . PRO A 1 299 ? 2.512 -7.627 -26.221 1.00 89.38 299 PRO A C 1
ATOM 2447 O O . PRO A 1 299 ? 1.438 -7.451 -25.641 1.00 89.38 299 PRO A O 1
ATOM 2450 N N . ILE A 1 300 ? 3.589 -6.878 -25.982 1.00 90.81 300 ILE A N 1
ATOM 2451 C CA . ILE A 1 300 ? 3.621 -5.792 -24.995 1.00 90.81 300 ILE A CA 1
ATOM 2452 C C . ILE A 1 300 ? 3.926 -4.486 -25.708 1.00 90.81 300 ILE A C 1
ATOM 2454 O O . ILE A 1 300 ? 4.844 -4.407 -26.521 1.00 90.81 300 ILE A O 1
ATOM 2458 N N . ASN A 1 301 ? 3.191 -3.434 -25.363 1.00 93.38 301 ASN A N 1
ATOM 2459 C CA . ASN A 1 301 ? 3.522 -2.093 -25.810 1.00 93.38 301 ASN A CA 1
ATOM 2460 C C . ASN A 1 301 ? 4.587 -1.493 -24.892 1.00 93.38 301 ASN A C 1
ATOM 2462 O O . ASN A 1 301 ? 4.420 -1.438 -23.674 1.00 93.38 301 ASN A O 1
ATOM 2466 N N . ILE A 1 302 ? 5.669 -0.999 -25.482 1.00 94.94 302 ILE A N 1
ATOM 2467 C CA . ILE A 1 302 ? 6.681 -0.218 -24.777 1.00 94.94 302 ILE A CA 1
ATOM 2468 C C . ILE A 1 302 ? 6.816 1.159 -25.411 1.00 94.94 302 ILE A C 1
ATOM 2470 O O . ILE A 1 302 ? 6.594 1.332 -26.609 1.00 94.94 302 ILE A O 1
ATOM 2474 N N . ASN A 1 303 ? 7.245 2.135 -24.624 1.00 96.69 303 ASN A N 1
ATOM 2475 C CA . ASN A 1 303 ? 7.830 3.357 -25.14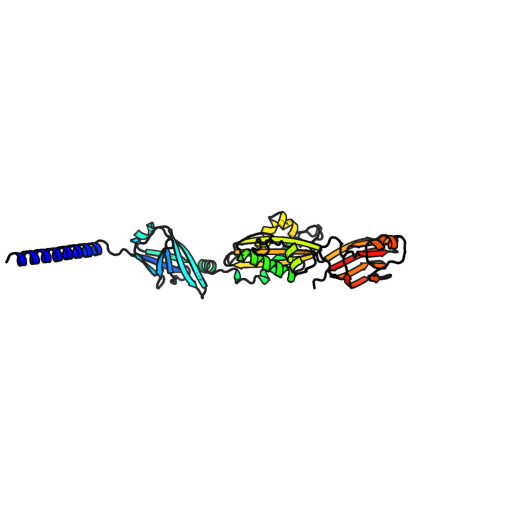7 1.00 96.69 303 ASN A CA 1
ATOM 2476 C C . ASN A 1 303 ? 9.360 3.215 -25.119 1.00 96.69 303 ASN A C 1
ATOM 2478 O O . ASN A 1 303 ? 9.976 3.111 -24.054 1.00 96.69 303 ASN A O 1
ATOM 2482 N N . LEU A 1 304 ? 9.958 3.159 -26.311 1.00 97.06 304 LEU A N 1
ATOM 2483 C CA . LEU A 1 304 ? 11.399 3.066 -26.516 1.00 97.06 304 LEU A CA 1
ATOM 2484 C C . LEU A 1 304 ? 11.972 4.477 -26.651 1.00 97.06 304 LEU A C 1
ATOM 2486 O O . LEU A 1 304 ? 11.758 5.151 -27.662 1.00 97.06 304 LEU A O 1
ATOM 2490 N N . LYS A 1 305 ? 12.743 4.893 -25.649 1.00 97.75 305 LYS A N 1
ATOM 2491 C CA . LYS A 1 305 ? 13.455 6.167 -25.631 1.00 97.75 305 LYS A CA 1
ATOM 2492 C C . LYS A 1 305 ? 14.950 5.946 -25.697 1.00 97.75 305 LYS A C 1
ATOM 2494 O O . LYS A 1 305 ? 15.517 5.214 -24.891 1.00 97.75 305 LYS A O 1
ATOM 2499 N N . LEU A 1 306 ? 15.597 6.612 -26.635 1.00 97.06 306 LEU A N 1
ATOM 2500 C CA . LEU A 1 306 ? 17.040 6.573 -26.803 1.00 97.06 306 LEU A CA 1
ATOM 2501 C C . LEU A 1 306 ? 17.548 7.990 -27.006 1.00 97.06 306 LEU A C 1
ATOM 2503 O O . LEU A 1 306 ? 17.005 8.716 -27.831 1.00 97.06 306 LEU A O 1
ATOM 2507 N N . ASP A 1 307 ? 18.618 8.346 -26.312 1.00 97.69 307 ASP A N 1
ATOM 2508 C CA . ASP A 1 307 ? 19.375 9.577 -26.506 1.00 97.69 307 ASP A CA 1
ATOM 2509 C C . ASP A 1 307 ? 20.866 9.238 -26.557 1.00 97.69 307 ASP A C 1
ATOM 2511 O O . ASP A 1 307 ? 21.400 8.575 -25.667 1.00 97.69 307 ASP A O 1
ATOM 2515 N N . SER A 1 308 ? 21.558 9.693 -27.600 1.00 96.75 308 SER A N 1
ATOM 2516 C CA . SER A 1 308 ? 22.980 9.417 -27.781 1.00 96.75 308 SER A CA 1
ATOM 2517 C C . SER A 1 308 ? 23.774 10.614 -28.301 1.00 96.75 308 SER A C 1
ATOM 2519 O O . SER A 1 308 ? 23.278 11.468 -29.045 1.00 96.75 308 SER A O 1
ATOM 2521 N N . THR A 1 309 ? 25.056 10.686 -27.935 1.00 97.44 309 THR A N 1
ATOM 2522 C CA . THR A 1 309 ? 25.936 11.789 -28.367 1.00 97.44 309 THR A CA 1
ATOM 2523 C C . THR A 1 309 ? 26.347 11.666 -29.840 1.00 97.44 309 THR A C 1
ATOM 2525 O O . THR A 1 309 ? 26.431 12.673 -30.562 1.00 97.44 309 THR A O 1
ATOM 2528 N N . SER A 1 310 ? 26.511 10.435 -30.331 1.00 96.12 310 SER A N 1
ATOM 2529 C CA . SER A 1 310 ? 26.811 10.106 -31.729 1.00 96.12 310 SER A CA 1
ATOM 2530 C C . SER A 1 310 ? 25.666 9.344 -32.394 1.00 96.12 310 SER A C 1
ATOM 2532 O O . SER A 1 310 ? 24.888 8.664 -31.731 1.00 96.12 310 SER A O 1
ATOM 2534 N N . SER A 1 311 ? 25.571 9.445 -33.723 1.00 96.44 311 SER A N 1
ATOM 2535 C CA . SER A 1 311 ? 24.585 8.682 -34.493 1.00 96.44 311 SER A CA 1
ATOM 2536 C C . SER A 1 311 ? 24.899 7.185 -34.468 1.00 96.44 311 SER A C 1
ATOM 2538 O O . SER A 1 311 ? 26.057 6.789 -34.622 1.00 96.44 311 SER A O 1
ATOM 2540 N N . MET A 1 312 ? 23.863 6.361 -34.345 1.00 95.62 312 MET A N 1
ATOM 2541 C CA . MET A 1 312 ? 23.947 4.901 -34.342 1.00 95.62 312 MET A CA 1
ATOM 2542 C C . MET A 1 312 ? 22.806 4.278 -35.150 1.00 95.62 312 MET A C 1
ATOM 2544 O O . MET A 1 312 ? 21.796 4.928 -35.433 1.00 95.62 312 MET A O 1
ATOM 2548 N N . ASP A 1 313 ? 22.988 3.019 -35.539 1.00 96.19 313 ASP A N 1
ATOM 2549 C CA . ASP A 1 313 ? 21.891 2.209 -36.065 1.00 96.19 313 ASP A CA 1
ATOM 2550 C C . ASP A 1 313 ? 21.289 1.401 -34.912 1.00 96.19 313 ASP A C 1
ATOM 2552 O O . ASP A 1 313 ? 22.034 0.815 -34.126 1.00 96.19 313 ASP A O 1
ATOM 2556 N N . VAL A 1 314 ? 19.960 1.365 -34.826 1.00 97.00 314 VAL A N 1
ATOM 2557 C CA . VAL A 1 314 ? 19.199 0.694 -33.765 1.00 97.00 314 VAL A CA 1
ATOM 2558 C C . VAL A 1 314 ? 18.181 -0.248 -34.397 1.00 97.00 314 VAL A C 1
ATOM 2560 O O . VAL A 1 314 ? 17.541 0.092 -35.395 1.00 97.00 314 VAL A O 1
ATOM 2563 N N . TYR A 1 315 ? 18.024 -1.431 -33.819 1.00 97.56 315 TYR A N 1
ATOM 2564 C CA . TYR A 1 315 ? 17.152 -2.483 -34.321 1.00 97.56 315 TYR A CA 1
ATOM 2565 C C . TYR A 1 315 ? 16.383 -3.099 -33.169 1.00 97.56 315 TYR A C 1
ATOM 2567 O O . TYR A 1 315 ? 16.982 -3.448 -32.158 1.00 97.56 315 TYR A O 1
ATOM 2575 N N . VAL A 1 316 ? 15.086 -3.298 -33.357 1.00 97.38 316 VAL A N 1
ATOM 2576 C CA . VAL A 1 316 ? 14.292 -4.176 -32.492 1.00 97.38 316 VAL A CA 1
ATOM 2577 C C . VAL A 1 316 ? 14.231 -5.520 -33.198 1.00 97.38 316 VAL A C 1
ATOM 2579 O O . VAL A 1 316 ? 13.783 -5.602 -34.345 1.00 97.38 316 VAL A O 1
ATOM 2582 N N . THR A 1 317 ? 14.828 -6.539 -32.595 1.00 97.19 317 THR A N 1
ATOM 2583 C CA . THR A 1 317 ? 15.094 -7.818 -33.258 1.00 97.19 317 THR A CA 1
ATOM 2584 C C . THR A 1 317 ? 15.248 -8.949 -32.244 1.00 97.19 317 THR A C 1
ATOM 2586 O O . THR A 1 317 ? 15.065 -8.738 -31.057 1.00 97.19 317 THR A O 1
ATOM 2589 N N . LYS A 1 318 ? 15.609 -10.152 -32.694 1.00 95.56 318 LYS A N 1
ATOM 2590 C CA . LYS A 1 318 ? 15.920 -11.300 -31.841 1.00 95.56 318 LYS A CA 1
ATOM 2591 C C . LYS A 1 318 ? 17.418 -11.385 -31.552 1.00 95.56 318 LYS A C 1
ATOM 2593 O O . LYS A 1 318 ? 18.250 -11.039 -32.398 1.00 95.56 318 LYS A O 1
ATOM 2598 N N . GLN A 1 319 ? 17.768 -11.955 -30.398 1.00 92.56 319 GLN A N 1
ATOM 2599 C CA . GLN A 1 319 ? 19.160 -12.150 -29.963 1.00 92.56 319 GLN A CA 1
ATOM 2600 C C . GLN A 1 319 ? 20.027 -12.883 -31.007 1.00 92.56 319 GLN A C 1
ATOM 2602 O O . GLN A 1 319 ? 21.211 -12.585 -31.160 1.00 92.56 319 GLN A O 1
ATOM 2607 N N . SER A 1 320 ? 19.436 -13.785 -31.801 1.00 94.00 320 SER A N 1
ATOM 2608 C CA . SER A 1 320 ? 20.118 -14.518 -32.882 1.00 94.00 320 SER A CA 1
ATOM 2609 C C . SER A 1 320 ? 20.724 -13.627 -33.978 1.00 94.00 320 SER A C 1
ATOM 2611 O O . SER A 1 320 ? 21.572 -14.081 -34.747 1.00 94.00 320 SER A O 1
ATOM 2613 N N . GLN A 1 321 ? 20.320 -12.355 -34.073 1.00 96.06 321 GLN A N 1
ATOM 2614 C CA . GLN A 1 321 ? 20.874 -11.408 -35.042 1.00 96.06 321 GLN A CA 1
ATOM 2615 C C . GLN A 1 321 ? 22.170 -10.727 -34.572 1.00 96.06 321 GLN A C 1
ATOM 2617 O O . GLN A 1 321 ? 22.801 -10.025 -35.368 1.00 96.06 321 GLN A O 1
ATOM 2622 N N . PHE A 1 322 ? 22.606 -10.944 -33.326 1.00 94.75 322 PHE A N 1
ATOM 2623 C CA . PHE A 1 322 ? 23.781 -10.276 -32.759 1.00 94.75 322 PHE A CA 1
ATOM 2624 C C . PHE A 1 322 ? 25.071 -10.535 -33.558 1.00 94.75 322 PHE A C 1
ATOM 2626 O O . PHE A 1 322 ? 25.774 -9.591 -33.926 1.00 94.75 322 PHE A O 1
ATOM 2633 N N . ASP A 1 323 ? 25.322 -11.782 -33.968 1.00 94.62 323 ASP A N 1
ATOM 2634 C CA . ASP A 1 323 ? 26.492 -12.147 -34.785 1.00 94.62 323 ASP A CA 1
ATOM 2635 C C . ASP A 1 323 ? 26.506 -11.453 -36.154 1.00 94.62 323 ASP A C 1
ATOM 2637 O O . ASP A 1 323 ? 27.567 -11.147 -36.716 1.00 94.62 323 ASP A O 1
ATOM 2641 N N . ARG A 1 324 ? 25.318 -11.177 -36.710 1.00 95.12 324 ARG A N 1
ATOM 2642 C CA . ARG A 1 324 ? 25.184 -10.439 -37.972 1.00 95.12 324 ARG A CA 1
ATOM 2643 C C . ARG A 1 324 ? 25.564 -8.977 -37.784 1.00 95.12 324 ARG A C 1
ATOM 2645 O O . ARG A 1 324 ? 26.198 -8.437 -38.686 1.00 95.12 324 ARG A O 1
ATOM 2652 N N . CYS A 1 325 ? 25.257 -8.376 -36.632 1.00 93.19 325 CYS A N 1
ATOM 2653 C CA . CYS A 1 325 ? 25.739 -7.037 -36.297 1.00 93.19 325 CYS A CA 1
ATOM 2654 C C . CYS A 1 325 ? 27.265 -6.996 -36.256 1.00 93.19 325 CYS A C 1
ATOM 2656 O O . CYS A 1 325 ? 27.870 -6.197 -36.969 1.00 93.19 325 CYS A O 1
ATOM 2658 N N . ILE A 1 326 ? 27.888 -7.909 -35.500 1.00 91.56 326 ILE A N 1
ATOM 2659 C CA . ILE A 1 326 ? 29.354 -7.977 -35.371 1.00 91.56 326 ILE A CA 1
ATOM 2660 C C . ILE A 1 326 ? 30.010 -8.162 -36.744 1.00 91.56 326 ILE A C 1
ATOM 2662 O O . ILE A 1 326 ? 31.015 -7.530 -37.061 1.00 91.56 326 ILE A O 1
ATOM 2666 N N . SER A 1 327 ? 29.410 -9.000 -37.591 1.00 92.06 327 SER A N 1
ATOM 2667 C CA . SER A 1 327 ? 29.905 -9.282 -38.942 1.00 92.06 327 SER A CA 1
ATOM 2668 C C . SER A 1 327 ? 29.540 -8.212 -39.983 1.00 92.06 327 SER A C 1
ATOM 2670 O O . SER A 1 327 ? 29.783 -8.435 -41.171 1.00 92.06 327 SER A O 1
ATOM 2672 N N . ASN A 1 328 ? 28.914 -7.098 -39.582 1.00 86.44 328 ASN A N 1
ATOM 2673 C CA . ASN A 1 328 ? 28.404 -6.039 -40.462 1.00 86.44 328 ASN A CA 1
ATOM 2674 C C . ASN A 1 328 ? 27.541 -6.574 -41.629 1.00 86.44 328 ASN A C 1
ATOM 2676 O O . ASN A 1 328 ? 27.664 -6.157 -42.783 1.00 86.44 328 ASN A O 1
ATOM 2680 N N . LYS A 1 329 ? 26.688 -7.559 -41.333 1.00 91.94 329 LYS A N 1
ATOM 2681 C CA . LYS A 1 329 ? 25.713 -8.140 -42.265 1.00 91.94 329 LYS A CA 1
ATOM 2682 C C . LYS A 1 329 ? 24.350 -7.475 -42.071 1.00 91.94 329 LYS A C 1
ATOM 2684 O O . LYS A 1 329 ? 24.060 -6.907 -41.024 1.00 91.94 329 LYS A O 1
ATOM 2689 N N . ASN A 1 330 ? 23.479 -7.591 -43.075 1.00 92.25 330 ASN A N 1
ATOM 2690 C CA . ASN A 1 330 ? 22.093 -7.132 -42.954 1.00 92.25 330 ASN A CA 1
ATOM 2691 C C . ASN A 1 330 ? 21.420 -7.776 -41.739 1.00 92.25 330 ASN A C 1
ATOM 2693 O O . ASN A 1 330 ? 21.490 -8.988 -41.595 1.00 92.25 330 ASN A O 1
ATOM 2697 N N . ILE A 1 331 ? 20.757 -6.977 -40.908 1.00 94.88 331 ILE A N 1
ATOM 2698 C CA . ILE A 1 331 ? 19.999 -7.446 -39.745 1.00 94.88 331 ILE A CA 1
ATOM 2699 C C . ILE A 1 331 ? 18.528 -7.558 -40.141 1.00 94.88 331 ILE A C 1
ATOM 2701 O O . ILE A 1 331 ? 17.963 -6.637 -40.755 1.00 94.88 331 ILE A O 1
ATOM 2705 N N . ASP A 1 332 ? 17.924 -8.698 -39.818 1.00 95.88 332 ASP A N 1
ATOM 2706 C CA . ASP A 1 332 ? 16.474 -8.840 -39.856 1.00 95.88 332 ASP A CA 1
ATOM 2707 C C . ASP A 1 332 ? 15.883 -8.256 -38.571 1.00 95.88 332 ASP A C 1
ATOM 2709 O O . ASP A 1 332 ? 16.436 -8.478 -37.502 1.00 95.88 332 ASP A O 1
ATOM 2713 N N . ALA A 1 333 ? 14.854 -7.422 -38.664 1.00 96.19 333 ALA A N 1
ATOM 2714 C CA . ALA A 1 333 ? 14.342 -6.673 -37.515 1.00 96.19 333 ALA A CA 1
ATOM 2715 C C . ALA A 1 333 ? 12.940 -6.147 -37.803 1.00 96.19 333 ALA A C 1
ATOM 2717 O O . ALA A 1 333 ? 12.678 -5.697 -38.925 1.00 96.19 333 ALA A O 1
ATOM 2718 N N . THR A 1 334 ? 12.094 -6.142 -36.777 1.00 95.62 334 THR A N 1
ATOM 2719 C CA . THR A 1 334 ? 10.734 -5.586 -36.808 1.00 95.62 334 THR A CA 1
ATOM 2720 C C . THR A 1 334 ? 10.760 -4.063 -36.904 1.00 95.62 334 THR A C 1
ATOM 2722 O O . THR A 1 334 ? 9.996 -3.478 -37.671 1.00 95.62 334 THR A O 1
ATOM 2725 N N . LYS A 1 335 ? 11.704 -3.408 -36.215 1.00 97.06 335 LYS A N 1
ATOM 2726 C CA . LYS A 1 335 ? 11.969 -1.963 -36.342 1.00 97.06 335 LYS A CA 1
ATOM 2727 C C . LYS A 1 335 ? 13.436 -1.698 -36.663 1.00 97.06 335 LYS A C 1
ATOM 2729 O O . LYS A 1 335 ? 14.329 -2.375 -36.154 1.00 97.06 335 LYS A O 1
ATOM 2734 N N . LYS A 1 336 ? 13.690 -0.704 -37.523 1.00 96.94 336 LYS A N 1
ATOM 2735 C CA . LYS A 1 336 ? 15.034 -0.302 -37.969 1.00 96.94 336 LYS A CA 1
ATOM 2736 C C . LYS A 1 336 ? 15.154 1.216 -37.954 1.00 96.94 336 LYS A C 1
ATOM 2738 O O . LYS A 1 336 ? 14.470 1.892 -38.717 1.00 96.94 336 LYS A O 1
ATOM 2743 N N . TYR A 1 337 ? 16.094 1.727 -37.174 1.00 97.25 337 TYR A N 1
ATOM 2744 C CA . TYR A 1 337 ? 16.454 3.139 -37.121 1.00 97.25 337 TYR A CA 1
ATOM 2745 C C . TYR A 1 337 ? 17.893 3.282 -37.599 1.00 97.25 337 TYR A C 1
ATOM 2747 O O . TYR A 1 337 ? 18.783 2.577 -37.126 1.00 97.25 337 TYR A O 1
ATOM 2755 N N . ARG A 1 338 ? 18.137 4.154 -38.578 1.00 95.31 338 ARG A N 1
ATOM 2756 C CA . ARG A 1 338 ? 19.454 4.298 -39.210 1.00 95.31 338 ARG A CA 1
ATOM 2757 C C . ARG A 1 338 ? 20.039 5.667 -38.935 1.00 95.31 338 ARG A C 1
ATOM 2759 O O . ARG A 1 338 ? 19.383 6.673 -39.187 1.00 95.31 338 ARG A O 1
ATOM 2766 N N . SER A 1 339 ? 21.290 5.696 -38.486 1.00 95.69 339 SER A N 1
ATOM 2767 C CA . SER A 1 339 ? 22.048 6.917 -38.211 1.00 95.69 339 SER A CA 1
ATOM 2768 C C . SER A 1 339 ? 21.301 7.921 -37.313 1.00 95.69 339 SER A C 1
ATOM 2770 O O . SER A 1 339 ? 21.415 9.138 -37.498 1.00 95.69 339 SER A O 1
ATOM 2772 N N . VAL A 1 340 ? 20.559 7.422 -36.324 1.00 97.19 340 VAL A N 1
ATOM 2773 C CA . VAL A 1 340 ? 19.766 8.236 -35.394 1.00 97.19 340 VAL A CA 1
ATOM 2774 C C . VAL A 1 340 ? 20.561 8.576 -34.140 1.00 97.19 340 VAL A C 1
ATOM 2776 O O . VAL A 1 340 ? 21.467 7.844 -33.751 1.00 97.19 340 VAL A O 1
ATOM 2779 N N . LYS A 1 341 ? 20.215 9.700 -33.511 1.00 96.94 341 LYS A N 1
ATOM 2780 C CA . LYS A 1 341 ? 20.697 10.074 -32.169 1.00 96.94 341 LYS A CA 1
ATOM 2781 C C . LYS A 1 341 ? 19.610 10.027 -31.106 1.00 96.94 341 LYS A C 1
ATOM 2783 O O . LYS A 1 341 ? 19.912 10.096 -29.922 1.00 96.94 341 LYS A O 1
ATOM 2788 N N . LYS A 1 342 ? 18.353 10.010 -31.547 1.00 97.94 342 LYS A N 1
ATOM 2789 C CA . LYS A 1 342 ? 17.183 10.058 -30.689 1.00 97.94 342 LYS A CA 1
ATOM 2790 C C . LYS A 1 342 ? 16.111 9.117 -31.203 1.00 97.94 342 LYS A C 1
ATOM 2792 O O . LYS A 1 342 ? 15.899 9.059 -32.416 1.00 97.94 342 LYS A O 1
ATOM 2797 N N . ILE A 1 343 ? 15.450 8.426 -30.288 1.00 97.94 343 ILE A N 1
ATOM 2798 C CA . ILE A 1 343 ? 14.212 7.682 -30.519 1.00 97.94 343 ILE A CA 1
ATOM 2799 C C . ILE A 1 343 ? 13.286 8.032 -29.357 1.00 97.94 343 ILE A C 1
ATOM 2801 O O . ILE A 1 343 ? 13.741 8.111 -28.222 1.00 97.94 343 ILE A O 1
ATOM 2805 N N . ASP A 1 344 ? 12.018 8.267 -29.656 1.00 97.81 344 ASP A N 1
ATOM 2806 C CA . ASP A 1 344 ? 10.930 8.300 -28.680 1.00 97.81 344 ASP A CA 1
ATOM 2807 C C . ASP A 1 344 ? 9.693 7.799 -29.426 1.00 97.81 344 ASP A C 1
ATOM 2809 O O . ASP A 1 344 ? 9.048 8.545 -30.168 1.00 97.81 344 ASP A O 1
ATOM 2813 N N . GLU A 1 345 ? 9.473 6.488 -29.376 1.00 97.25 345 GLU A N 1
ATOM 2814 C CA . GLU A 1 345 ? 8.411 5.830 -30.135 1.00 97.25 345 GLU A CA 1
ATOM 2815 C C . GLU A 1 345 ? 7.764 4.729 -29.300 1.00 97.25 345 GLU A C 1
ATOM 2817 O O . GLU A 1 345 ? 8.446 3.952 -28.628 1.00 97.25 345 GLU A O 1
ATOM 2822 N N . ASN A 1 346 ? 6.438 4.638 -29.389 1.00 97.25 346 ASN A N 1
ATOM 2823 C CA . ASN A 1 346 ? 5.703 3.494 -28.873 1.00 97.25 346 ASN A CA 1
ATOM 2824 C C . ASN A 1 346 ? 5.762 2.359 -29.892 1.00 97.25 346 ASN A C 1
ATOM 2826 O O . ASN A 1 346 ? 5.380 2.536 -31.052 1.00 97.25 346 ASN A O 1
ATOM 2830 N N . ILE A 1 347 ? 6.230 1.199 -29.455 1.00 96.00 347 ILE A N 1
ATOM 2831 C CA . ILE A 1 347 ? 6.349 0.005 -30.283 1.00 96.00 347 ILE A CA 1
ATOM 2832 C C . ILE A 1 347 ? 5.774 -1.195 -29.544 1.00 96.00 347 ILE A C 1
ATOM 2834 O O . ILE A 1 347 ? 5.839 -1.277 -28.320 1.00 96.00 347 ILE A O 1
ATOM 2838 N N . GLU A 1 348 ? 5.231 -2.129 -30.309 1.00 95.00 348 GLU A N 1
ATOM 2839 C CA . GLU A 1 348 ? 4.859 -3.443 -29.806 1.00 95.00 348 GLU A CA 1
ATOM 2840 C C . GLU A 1 348 ? 6.077 -4.367 -29.904 1.00 95.00 348 GLU A C 1
ATOM 2842 O O . GLU A 1 348 ? 6.797 -4.346 -30.911 1.00 95.00 348 GLU A O 1
ATOM 2847 N N . ILE A 1 349 ? 6.323 -5.132 -28.846 1.00 94.12 349 ILE A N 1
ATOM 2848 C CA . ILE A 1 349 ? 7.420 -6.093 -28.748 1.00 94.12 349 ILE A CA 1
ATOM 2849 C C . ILE A 1 349 ? 6.879 -7.479 -28.420 1.00 94.12 349 ILE A C 1
ATOM 2851 O O . ILE A 1 349 ? 5.861 -7.636 -27.741 1.00 94.12 349 ILE A O 1
ATOM 2855 N N . GLU A 1 350 ? 7.601 -8.488 -28.882 1.00 93.06 350 GLU A N 1
ATOM 2856 C CA . GLU A 1 350 ? 7.300 -9.892 -28.642 1.00 93.06 350 GLU A CA 1
ATOM 2857 C C . GLU A 1 350 ? 8.366 -10.539 -27.762 1.00 93.06 350 GLU A C 1
ATOM 2859 O O . GLU A 1 350 ? 9.512 -10.092 -27.680 1.00 93.06 350 GLU A O 1
ATOM 2864 N N . LYS A 1 351 ? 8.006 -11.666 -27.152 1.00 92.06 351 LYS A N 1
ATOM 2865 C CA . LYS A 1 351 ? 8.925 -12.472 -26.352 1.00 92.06 351 LYS A CA 1
ATOM 2866 C C . LYS A 1 351 ? 10.206 -12.813 -27.129 1.00 92.06 351 LYS A C 1
ATOM 2868 O O . LYS A 1 351 ? 10.173 -13.154 -28.318 1.00 92.06 351 LYS A O 1
ATOM 2873 N N . GLY A 1 352 ? 11.347 -12.682 -26.462 1.00 92.44 352 GLY A N 1
ATOM 2874 C CA . GLY A 1 352 ? 12.687 -12.832 -27.035 1.00 92.44 352 GLY A CA 1
ATOM 2875 C C . GLY A 1 352 ? 13.202 -11.609 -27.806 1.00 92.44 352 GLY A C 1
ATOM 2876 O O . GLY A 1 352 ? 14.288 -11.682 -28.393 1.00 92.44 352 GLY A O 1
ATOM 2877 N N . ASP A 1 353 ? 12.452 -10.501 -27.850 1.00 95.25 353 ASP A N 1
ATOM 2878 C CA . ASP A 1 353 ? 12.940 -9.266 -28.459 1.00 95.25 353 ASP A CA 1
ATOM 2879 C C . ASP A 1 353 ? 14.066 -8.626 -27.637 1.00 95.25 353 ASP A C 1
ATOM 2881 O O . ASP A 1 353 ? 14.082 -8.593 -26.400 1.00 95.25 353 ASP A O 1
ATOM 2885 N N . VAL A 1 354 ? 15.019 -8.072 -28.379 1.00 96.19 354 VAL A N 1
ATOM 2886 C CA . VAL A 1 354 ? 16.158 -7.293 -27.909 1.00 96.19 354 VAL A CA 1
ATOM 2887 C C . VAL A 1 354 ? 16.206 -5.984 -28.692 1.00 96.19 354 VAL A C 1
ATOM 2889 O O . VAL A 1 354 ? 15.873 -5.942 -29.884 1.00 96.19 354 VAL A O 1
ATOM 2892 N N . VAL A 1 355 ? 16.696 -4.917 -28.062 1.00 96.56 355 VAL A N 1
ATOM 2893 C CA . VAL A 1 355 ? 17.193 -3.760 -28.811 1.00 96.56 355 VAL A CA 1
ATOM 2894 C C . VAL A 1 355 ? 18.676 -3.960 -29.064 1.00 96.56 355 VAL A C 1
ATOM 2896 O O . VAL A 1 355 ? 19.479 -4.077 -28.140 1.00 96.56 355 VAL A O 1
ATOM 2899 N N . LEU A 1 356 ? 19.036 -3.996 -30.339 1.00 96.19 356 LEU A N 1
ATOM 2900 C CA . LEU A 1 356 ? 20.408 -4.053 -30.802 1.00 96.19 356 LEU A CA 1
ATOM 2901 C C . LEU A 1 356 ? 20.827 -2.664 -31.282 1.00 96.19 356 LEU A C 1
ATOM 2903 O O . LEU A 1 356 ? 20.131 -2.060 -32.097 1.00 96.19 356 LEU A O 1
ATOM 2907 N N . PHE A 1 357 ? 21.991 -2.181 -30.857 1.00 93.19 357 PHE A N 1
ATOM 2908 C CA . PHE A 1 357 ? 22.576 -0.938 -31.371 1.00 93.19 357 PHE A CA 1
ATOM 2909 C C . PHE A 1 357 ? 23.985 -1.188 -31.904 1.00 93.19 357 PHE A C 1
ATOM 2911 O O . PHE A 1 357 ? 24.766 -1.936 -31.310 1.00 93.19 357 PHE A O 1
ATOM 2918 N N . SER A 1 358 ? 24.311 -0.542 -33.025 1.00 93.56 358 SER A N 1
ATOM 2919 C CA . SER A 1 358 ? 25.648 -0.558 -33.621 1.00 93.56 358 SER A CA 1
ATOM 2920 C C . SER A 1 358 ? 26.192 0.857 -33.770 1.00 93.56 358 SER A C 1
ATOM 2922 O O . SER A 1 358 ? 25.538 1.719 -34.374 1.00 93.56 358 SER A O 1
ATOM 2924 N N . THR A 1 359 ? 27.402 1.092 -33.275 1.00 92.88 359 THR A N 1
ATOM 2925 C CA . THR A 1 359 ? 28.047 2.408 -33.299 1.00 92.88 359 THR A CA 1
ATOM 2926 C C . THR A 1 359 ? 29.199 2.447 -34.301 1.00 92.88 359 THR A C 1
ATOM 2928 O O . THR A 1 359 ? 29.962 1.495 -34.438 1.00 92.88 359 THR A O 1
ATOM 2931 N N . LYS A 1 360 ? 29.371 3.578 -34.997 1.00 91.44 360 LYS A N 1
ATOM 2932 C CA . LYS A 1 360 ? 30.562 3.836 -35.839 1.00 91.44 360 LYS A CA 1
ATOM 2933 C C . LYS A 1 360 ? 31.628 4.654 -35.111 1.00 91.44 360 LYS A C 1
ATOM 2935 O O . LYS A 1 360 ? 32.816 4.518 -35.377 1.00 91.44 360 LYS A O 1
ATOM 2940 N N . SER A 1 361 ? 31.204 5.493 -34.177 1.00 92.75 361 SER A N 1
ATOM 2941 C CA . SER A 1 361 ? 32.050 6.299 -33.299 1.00 92.75 361 SER A CA 1
ATOM 2942 C C . SER A 1 361 ? 31.659 6.048 -31.850 1.00 92.75 361 SER A C 1
ATOM 2944 O O . SER A 1 361 ? 30.559 5.562 -31.588 1.00 92.75 361 SER A O 1
ATOM 2946 N N . SER A 1 362 ? 32.544 6.379 -30.912 1.00 94.81 362 SER A N 1
ATOM 2947 C CA . SER A 1 362 ? 32.194 6.302 -29.496 1.00 94.81 362 SER A CA 1
ATOM 2948 C C . SER A 1 362 ? 30.989 7.197 -29.191 1.00 94.81 362 SER A C 1
ATOM 2950 O O . SER A 1 362 ? 30.818 8.264 -29.799 1.00 94.81 362 SER A O 1
ATOM 2952 N N . SER A 1 363 ? 30.131 6.744 -28.284 1.00 94.94 363 SER A N 1
ATOM 2953 C CA . SER A 1 363 ? 28.901 7.445 -27.925 1.00 94.94 363 SER A CA 1
ATOM 2954 C C . SER A 1 363 ? 28.538 7.163 -26.485 1.00 94.94 363 SER A C 1
ATOM 2956 O O . SER A 1 363 ? 28.509 6.005 -26.094 1.00 94.94 363 SER A O 1
ATOM 2958 N N . SER A 1 364 ? 28.143 8.191 -25.752 1.00 96.06 364 SER A N 1
ATOM 2959 C CA . SER A 1 364 ? 27.348 7.993 -24.543 1.00 96.06 364 SER A CA 1
ATOM 2960 C C . SER A 1 364 ? 25.914 7.699 -24.979 1.00 96.06 364 SER A C 1
ATOM 2962 O O . SER A 1 364 ? 25.438 8.294 -25.959 1.00 96.06 364 SER A O 1
ATOM 2964 N N . LEU A 1 365 ? 25.274 6.743 -24.316 1.00 95.31 365 LEU A N 1
ATOM 2965 C CA . LEU A 1 365 ? 23.926 6.256 -24.583 1.00 95.31 365 LEU A CA 1
ATOM 2966 C C . LEU A 1 365 ? 23.107 6.328 -23.296 1.00 95.31 365 LEU A C 1
ATOM 2968 O O . LEU A 1 365 ? 23.500 5.742 -22.291 1.00 95.31 365 LEU A O 1
ATOM 2972 N N . ASN A 1 366 ? 21.937 6.950 -23.398 1.00 96.38 366 ASN A N 1
ATOM 2973 C CA . ASN A 1 366 ? 20.857 6.846 -22.430 1.00 96.38 366 ASN A CA 1
ATOM 2974 C C . ASN A 1 366 ? 19.692 6.121 -23.111 1.00 96.38 366 ASN A C 1
ATOM 2976 O O . ASN A 1 366 ? 19.123 6.623 -24.082 1.00 96.38 366 ASN A O 1
ATOM 2980 N N . LEU A 1 367 ? 19.360 4.932 -22.622 1.00 95.44 367 LEU A N 1
ATOM 2981 C CA . LEU A 1 367 ? 18.254 4.109 -23.094 1.00 95.44 367 LEU A CA 1
ATOM 2982 C C . LEU A 1 367 ? 17.226 3.972 -21.973 1.00 95.44 367 LEU A C 1
ATOM 2984 O O . LEU A 1 367 ? 17.569 3.606 -20.851 1.00 95.44 367 LEU A O 1
ATOM 2988 N N . SER A 1 368 ? 15.96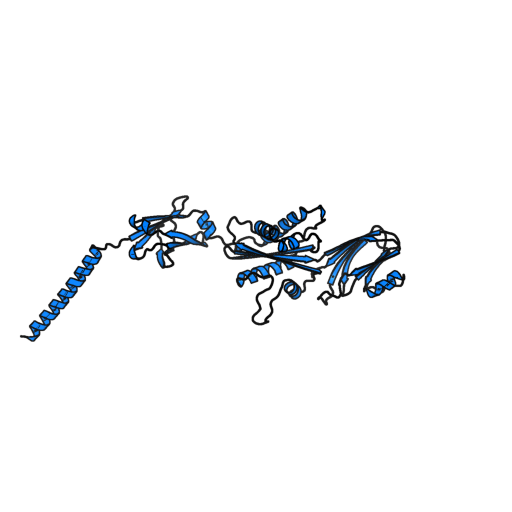6 4.225 -22.299 1.00 95.00 368 SER A N 1
ATOM 2989 C CA . SER A 1 368 ? 14.823 4.006 -21.423 1.00 95.00 368 SER A CA 1
ATOM 2990 C C . SER A 1 368 ? 13.788 3.160 -22.148 1.00 95.00 368 SER A C 1
ATOM 2992 O O . SER A 1 368 ? 13.408 3.461 -23.279 1.00 95.00 368 SER A O 1
ATOM 2994 N N . ILE A 1 369 ? 13.327 2.112 -21.479 1.00 94.56 369 ILE A N 1
ATOM 2995 C CA . ILE A 1 369 ? 12.220 1.270 -21.922 1.00 94.56 369 ILE A CA 1
ATOM 2996 C C . ILE A 1 369 ? 11.144 1.376 -20.855 1.00 94.56 369 ILE A C 1
ATOM 2998 O O . ILE A 1 369 ? 11.338 0.923 -19.727 1.00 94.56 369 ILE A O 1
ATOM 3002 N N . ASP A 1 370 ? 10.041 2.015 -21.218 1.00 94.00 370 ASP A N 1
ATOM 3003 C CA . ASP A 1 370 ? 8.849 2.131 -20.386 1.00 94.00 370 ASP A CA 1
ATOM 3004 C C . ASP A 1 370 ? 7.832 1.081 -20.848 1.00 94.00 370 ASP A C 1
ATOM 3006 O O . ASP A 1 370 ? 7.312 1.183 -21.959 1.00 94.00 370 ASP A O 1
ATOM 3010 N N . TYR A 1 371 ? 7.546 0.081 -20.016 1.00 92.06 371 TYR A N 1
ATOM 3011 C CA . TYR A 1 371 ? 6.506 -0.911 -20.285 1.00 92.06 371 TYR A CA 1
ATOM 3012 C C . TYR A 1 371 ? 5.137 -0.291 -20.017 1.00 92.06 371 TYR A C 1
ATOM 3014 O O . TYR A 1 371 ? 4.844 0.163 -18.908 1.00 92.06 371 TYR A O 1
ATOM 3022 N N . LEU A 1 372 ? 4.306 -0.234 -21.054 1.00 88.25 372 LEU A N 1
ATOM 3023 C CA . LEU A 1 372 ? 2.993 0.388 -20.990 1.00 88.25 372 LEU A CA 1
ATOM 3024 C C . LEU A 1 372 ? 1.997 -0.660 -20.498 1.00 88.25 372 LEU A C 1
ATOM 3026 O O . LEU A 1 372 ? 1.790 -1.688 -21.140 1.00 88.25 372 LEU A O 1
ATOM 3030 N N . THR A 1 373 ? 1.393 -0.407 -19.340 1.00 73.50 373 THR A N 1
ATOM 3031 C CA . THR A 1 373 ? 0.303 -1.244 -18.837 1.00 73.50 373 THR A CA 1
ATOM 3032 C C . THR A 1 373 ? -0.970 -0.872 -19.598 1.00 73.50 373 THR A C 1
ATOM 3034 O O . THR A 1 373 ? -1.409 0.277 -19.539 1.00 73.50 373 THR A O 1
ATOM 3037 N N . ASN A 1 374 ? -1.520 -1.824 -20.361 1.00 58.12 374 ASN A N 1
ATOM 3038 C CA . ASN A 1 374 ? -2.811 -1.682 -21.052 1.00 58.12 374 ASN A CA 1
ATOM 3039 C C . ASN A 1 374 ? -3.929 -1.527 -20.038 1.00 58.12 374 ASN A C 1
ATOM 3041 O O . ASN A 1 374 ? -3.963 -2.379 -19.124 1.00 58.12 374 ASN A O 1
#

Secondary structure (DSSP, 8-state):
-HHHHHHHHHHHHHHHHHHHHHHHHHHHHHHS---EEEEEEEETTT-PBP--EEEETTEEEEE-BTTEEEEEGGG--SEEEEEEEEETTEEEEEEEEE-GGGGGGSEEEEEE-HHHHHHHT--GGGS-HHHHHHHHHHHHHHHHHT-GGGTPPPPEE-HHHHHHHHHHHHHHHHTT---SSPPPPTTT-----HHHHHHHTT---SSEEEEEEEEE--TT--HHHHHHHHHHHSHHHHHHHH-TT----EEEEEEEEETTEEEEEEEEE--EEEEEEEEPTT-EEEEESS-TTSS--S-EEEEEEEEEEEEEEEEEEEGGGHHHHHTTPPPP-SEEEEEEEEEEEEEEE-TTEEEEEEESS-EEEEEEEEEPP-

Foldseek 3Di:
DVVVVVVVVVVVVVVVVVVVVVVVVVVVCVVCPQQKAKEAEAEPPPRFADWFFKDFPNHTQGTDDSRIDIGGLVPDDFAKIWGWDDDPRAIFIAIDGDDNVCSVVRYDYDYDYPQNRQQRRDWPQPDPQVVLQVLLLVVLQVVLVVPVVLVADRAAEDPVQQVLQQVVQVQCVVVVHDDQWHDQDPVVSDIDGPVRSCVVVVHDFDDKDKDKDKDFAGPPDSPSVCSNVVLCVDPVSVCVSNVSVNQFHHKHKHWDTTRRMIIIMIMTGHQKDKDWDKDAAFDKDKADPAELPDPDQDKWKKFKWKAKPWFKKKFWAAPVQRVCSNVVHDGDGPDIDGRDRIGTDIDIHGHRIIIMIGHRHMMTMIIMIGTDTD

Radius of gyration: 37.7 Å; chains: 1; bounding box: 104×55×108 Å

pLDDT: mean 91.23, std 10.06, range [52.56, 98.94]

Sequence (374 aa):
MSKLKKATKTIFWIFAIIGILFFLMVVYFAIFPDEYFQFKFSSTEDGSPINGEVYLNGFYLGETRDGKLKANVLNLTTGELMLTGFQEGKPFELYWDFKGEVIQYGEHEFIASSQDFIDATFDASELDLSKIEKEILDLVNLERQKYPKSGIRSLRWNDKISEIAREHSRDMLDKEYFSHRTLEDVETLESVDFTQRLKNENIFYVVSNENLILLPVYPDTNIAKESVEGWLESPGHRSTLLDLDNLYSDAGVGISCEKNLCYVTMDFISLRYLIETDLNSNSCWAVPIYDESFYYDLPININLKLDSTSSMDVYVTKQSQFDRCISNKNIDATKKYRSVKKIDENIEIEKGDVVLFSTKSSSSLNLSIDYLTN